Protein AF-A0A133V575-F1 (afdb_monomer_lite)

Sequence (281 aa):
MRFENGDRGGIRGIRVVLPSEEKKQGIDSIQKFIRECVKKNEGNKISSENLYKLYSQFAGSRDMEVQKRKKLTEKIKELSYVEYSNTYRFEGEQKRGFKNIAVNVLEVGHGSQNKSTPRPSPKTTEPSPEYPSKEQKNRGDETKGRENSENGDGPGEHGEEKTVHPVSREPEKKKKERGEGKNGEKGERISQTGCTGKSSPSSPPPSPTPAQRDKISTLREIIRELEDEYDEGALIKFVKDEAEASGISAGFVDEFVERESREGRLLTHEKEGEKVVRLNE

Secondary structure (DSSP, 8-state):
----------------------------HHHHHHHHHEEEEEEEEEEHHHHHHHHHHHHHHTT-----HHHHHHHHHTSTTPEEEEEEEETTEEEEEEEEEEE-------------PPPPP----------------------------------------------------------------------------------PPPPPPHHHHHHHHHHHHHHHHHHHHSTT-EEHHHHHHHHHHTT--HHHHHHHHHHHHHTTSEEEEEETTEEEEEE--

Foldseek 3Di:
DDDDDDDPPPPPDPPPPPPPDPPPCPPALLNVQCVPWKDFAAFDKDFLVRVLVLSVVLCVVVVHDRDFSQVNVVVQVPDPRKDWDQQDDDPNARGTIIGRIGTDDDCPDPDDDDPPDDDDDDDDDDDDDDDDDDDDDDDDDDDDDDDDDDDDDDDDDDDDDDDDDDDDDDDDDDDDDDDDDDDDDDDDDDDDDDDPPPPDPPDPPDDDDPVLVVLLVVLLVQFVVQCSNPVVTHFLVSSQVSSVSVVHHSVSSVVSQVVCVVVVQKDWDADPNTIGIDGPD

Organism: NCBI:txid1698271

InterPro domains:
  IPR036388 Winged helix-like DNA-binding domain superfamily [G3DSA:1.10.10.10] (206-274)

pLDDT: mean 72.79, std 22.1, range [36.69, 97.31]

Radius of gyration: 34.89 Å; chains: 1; bounding box: 93×84×107 Å

Structure (mmCIF, N/CA/C/O backbone):
data_AF-A0A133V575-F1
#
_entry.id   AF-A0A133V575-F1
#
loop_
_atom_site.group_PDB
_atom_site.id
_atom_site.type_symbol
_atom_site.label_atom_id
_atom_site.label_alt_id
_atom_site.label_comp_id
_atom_site.label_asym_id
_atom_site.label_entity_id
_atom_site.label_seq_id
_atom_site.pdbx_PDB_ins_code
_atom_site.Cartn_x
_atom_site.Cartn_y
_atom_site.Cartn_z
_atom_site.occupancy
_atom_site.B_iso_or_equiv
_atom_site.auth_seq_id
_atom_site.auth_comp_id
_atom_site.auth_asym_id
_atom_site.auth_atom_id
_atom_site.pdbx_PDB_model_num
ATOM 1 N N . MET A 1 1 ? -44.468 58.539 -45.300 1.00 42.06 1 MET A N 1
ATOM 2 C CA . MET A 1 1 ? -44.287 58.276 -43.852 1.00 42.06 1 MET A CA 1
ATOM 3 C C . MET A 1 1 ? -43.928 56.797 -43.734 1.00 42.06 1 MET A C 1
ATOM 5 O O . MET A 1 1 ? -44.766 55.991 -44.095 1.00 42.06 1 MET A O 1
ATOM 9 N N . ARG A 1 2 ? -42.656 56.374 -43.680 1.00 48.72 2 ARG A N 1
ATOM 10 C CA . ARG A 1 2 ? -41.670 56.398 -42.571 1.00 48.72 2 ARG A CA 1
ATOM 11 C C . ARG A 1 2 ? -42.188 55.800 -41.251 1.00 48.72 2 ARG A C 1
ATOM 13 O O . ARG A 1 2 ? -42.749 56.525 -40.447 1.00 48.72 2 ARG A O 1
ATOM 20 N N . PHE A 1 3 ? -41.930 54.500 -41.094 1.00 49.38 3 PHE A N 1
ATOM 21 C CA . PHE A 1 3 ? -41.667 53.751 -39.855 1.00 49.38 3 PHE A CA 1
ATOM 22 C C . PHE A 1 3 ? -40.604 52.713 -40.273 1.00 49.38 3 PHE A C 1
ATOM 24 O O . PHE A 1 3 ? -40.898 51.846 -41.090 1.00 49.38 3 PHE A O 1
ATOM 31 N N . GLU A 1 4 ? -39.307 53.010 -40.199 1.00 51.41 4 GLU A N 1
ATOM 32 C CA . GLU A 1 4 ? -38.399 52.896 -39.044 1.00 51.41 4 GLU A CA 1
ATOM 33 C C . GLU A 1 4 ? -38.367 51.515 -38.369 1.00 51.41 4 GLU A C 1
ATOM 35 O O . GLU A 1 4 ? -39.377 50.949 -37.965 1.00 51.41 4 GLU A O 1
ATOM 40 N N . ASN A 1 5 ? -37.138 50.998 -38.326 1.00 52.50 5 ASN A N 1
ATOM 41 C CA . ASN A 1 5 ? -36.659 49.709 -37.849 1.00 52.50 5 ASN A CA 1
ATOM 42 C C . ASN A 1 5 ? -37.300 49.236 -36.535 1.00 52.50 5 ASN A C 1
ATOM 44 O O . ASN A 1 5 ? -37.108 49.847 -35.490 1.00 52.50 5 ASN A O 1
ATOM 48 N N . GLY A 1 6 ? -37.963 48.078 -36.587 1.00 49.94 6 GLY A N 1
ATOM 49 C CA . GLY A 1 6 ? -38.255 47.257 -35.415 1.00 49.94 6 GLY A CA 1
ATOM 50 C C . GLY A 1 6 ? -37.229 46.132 -35.299 1.00 49.94 6 GLY A C 1
ATOM 51 O O . GLY A 1 6 ? -37.170 45.254 -36.163 1.00 49.94 6 GLY A O 1
ATOM 52 N N . ASP A 1 7 ? -36.421 46.196 -34.244 1.00 51.03 7 ASP A N 1
ATOM 53 C CA . ASP A 1 7 ? -35.439 45.209 -33.801 1.00 51.03 7 ASP A CA 1
ATOM 54 C C . ASP A 1 7 ? -35.899 43.754 -33.982 1.00 51.03 7 ASP A C 1
ATOM 56 O O . ASP A 1 7 ? -36.726 43.228 -33.234 1.00 51.03 7 ASP A O 1
ATOM 60 N N . ARG A 1 8 ? -35.274 43.042 -34.926 1.00 52.50 8 ARG A N 1
ATOM 61 C CA . ARG A 1 8 ? -35.203 41.579 -34.863 1.00 52.50 8 ARG A CA 1
ATOM 62 C C . ARG A 1 8 ? -34.138 41.218 -33.837 1.00 52.50 8 ARG A C 1
ATOM 64 O O . ARG A 1 8 ? -33.000 40.919 -34.192 1.00 52.50 8 ARG A O 1
ATOM 71 N N . GLY A 1 9 ? -34.526 41.269 -32.564 1.00 49.81 9 GLY A N 1
ATOM 72 C CA . GLY A 1 9 ? -33.764 40.707 -31.457 1.00 49.81 9 GLY A CA 1
ATOM 73 C C . GLY A 1 9 ? -33.448 39.242 -31.749 1.00 49.81 9 GLY A C 1
ATOM 74 O O . GLY A 1 9 ? -34.292 38.360 -31.602 1.00 49.81 9 GLY A O 1
ATOM 75 N N . GLY A 1 10 ? -32.229 38.990 -32.223 1.00 50.59 10 GLY A N 1
ATOM 76 C CA . GLY A 1 10 ? -31.703 37.654 -32.429 1.00 50.59 10 GLY A CA 1
ATOM 77 C C . GLY A 1 10 ? -31.562 36.966 -31.082 1.00 50.59 10 GLY A C 1
ATOM 78 O O . GLY A 1 10 ? -30.636 37.260 -30.325 1.00 50.59 10 GLY A O 1
ATOM 79 N N . ILE A 1 11 ? -32.457 36.024 -30.793 1.00 57.91 11 ILE A N 1
ATOM 80 C CA . ILE A 1 11 ? -32.263 35.076 -29.702 1.00 57.91 11 ILE A CA 1
ATOM 81 C C . ILE A 1 11 ? -31.132 34.153 -30.157 1.00 57.91 11 ILE A C 1
ATOM 83 O O . ILE A 1 11 ? -31.328 33.186 -30.893 1.00 57.91 11 ILE A O 1
ATOM 87 N N . ARG A 1 12 ? -29.903 34.545 -29.810 1.00 50.22 12 ARG A N 1
ATOM 88 C CA . ARG A 1 12 ? -28.699 33.735 -29.984 1.00 50.22 12 ARG A CA 1
ATOM 89 C C . ARG A 1 12 ? -28.958 32.364 -29.371 1.00 50.22 12 ARG A C 1
ATOM 91 O O . ARG A 1 12 ? -29.457 32.265 -28.254 1.00 50.22 12 ARG A O 1
ATOM 98 N N . GLY A 1 13 ? -28.636 31.332 -30.145 1.00 54.41 13 GLY A N 1
ATOM 99 C CA . GLY A 1 13 ? -28.948 29.943 -29.856 1.00 54.41 13 GLY A CA 1
ATOM 100 C C . GLY A 1 13 ? -28.605 29.532 -28.431 1.00 54.41 13 GLY A C 1
ATOM 101 O O . GLY A 1 13 ? -27.437 29.409 -28.065 1.00 54.41 13 GLY A O 1
ATOM 102 N N . ILE A 1 14 ? -29.643 29.222 -27.662 1.00 52.19 14 ILE A N 1
ATOM 103 C CA . ILE A 1 14 ? -29.508 28.316 -26.533 1.00 52.19 14 ILE A CA 1
ATOM 104 C C . ILE A 1 14 ? -29.319 26.937 -27.165 1.00 52.19 14 ILE A C 1
ATOM 106 O O . ILE A 1 14 ? -30.280 26.255 -27.516 1.00 52.19 14 ILE A O 1
ATOM 110 N N . ARG A 1 15 ? -28.060 26.535 -27.372 1.00 51.44 15 ARG A N 1
ATOM 111 C CA . ARG A 1 15 ? -27.750 25.112 -27.503 1.00 51.44 15 ARG A CA 1
ATOM 112 C C . ARG A 1 15 ? -28.052 24.506 -26.144 1.00 51.44 15 ARG A C 1
ATOM 114 O O . ARG A 1 15 ? -27.234 24.581 -25.232 1.00 51.44 15 ARG A O 1
ATOM 121 N N . VAL A 1 16 ? -29.244 23.934 -26.015 1.00 46.59 16 VAL A N 1
ATOM 122 C CA . VAL A 1 16 ? -29.515 22.941 -24.984 1.00 46.59 16 VAL A CA 1
ATOM 123 C C . VAL A 1 16 ? -28.580 21.781 -25.304 1.00 46.59 16 VAL A C 1
ATOM 125 O O . VAL A 1 16 ? -28.862 20.948 -26.162 1.00 46.59 16 VAL A O 1
ATOM 128 N N . VAL A 1 17 ? -27.403 21.793 -24.681 1.00 52.44 17 VAL A N 1
ATOM 129 C CA . VAL A 1 17 ? -26.570 20.604 -24.570 1.00 52.44 17 VAL A CA 1
ATOM 130 C C . VAL A 1 17 ? -27.347 19.704 -23.625 1.00 52.44 17 VAL A C 1
ATOM 132 O O . VAL A 1 17 ? -27.231 19.809 -22.406 1.00 52.44 17 VAL A O 1
ATOM 135 N N . LEU A 1 18 ? -28.227 18.883 -24.200 1.00 48.62 18 LEU A N 1
ATOM 136 C CA . LEU A 1 18 ? -28.707 17.696 -23.512 1.00 48.62 18 LEU A CA 1
ATOM 137 C C . LEU A 1 18 ? -27.451 16.964 -23.026 1.00 48.62 18 LEU A C 1
ATOM 139 O O . LEU A 1 18 ? -26.518 16.843 -23.825 1.00 48.62 18 LEU A O 1
ATOM 143 N N . PRO A 1 19 ? -27.369 16.553 -21.749 1.00 53.19 19 PRO A N 1
ATOM 144 C CA . PRO A 1 19 ? -26.244 15.767 -21.272 1.00 53.19 19 PRO A CA 1
ATOM 145 C C . PRO A 1 19 ? -26.166 14.508 -22.136 1.00 53.19 19 PRO A C 1
ATOM 147 O O . PRO A 1 19 ? -26.960 13.581 -21.991 1.00 53.19 19 PRO A O 1
ATOM 150 N N . SER A 1 20 ? -25.265 14.550 -23.120 1.00 48.25 20 SER A N 1
ATOM 151 C CA . SER A 1 20 ? -24.991 13.453 -24.028 1.00 48.25 20 SER A CA 1
ATOM 152 C C . SER A 1 20 ? -24.569 12.267 -23.194 1.00 48.25 20 SER A C 1
ATOM 154 O O . SER A 1 20 ? -23.603 12.351 -22.441 1.00 48.25 20 SER A O 1
ATOM 156 N N . GLU A 1 21 ? -25.307 11.187 -23.406 1.00 46.47 21 GLU A N 1
ATOM 157 C CA . GLU A 1 21 ? -24.938 9.826 -23.078 1.00 46.47 21 GLU A CA 1
ATOM 158 C C . GLU A 1 21 ? -24.572 9.638 -21.608 1.00 46.47 21 GLU A C 1
ATOM 160 O O . GLU A 1 21 ? -23.427 9.779 -21.171 1.00 46.47 21 GLU A O 1
ATOM 165 N N . GLU A 1 22 ? -25.579 9.199 -20.852 1.00 46.19 22 GLU A N 1
ATOM 166 C CA . GLU A 1 22 ? -25.371 8.185 -19.831 1.00 46.19 22 GLU A CA 1
ATOM 167 C C . GLU A 1 22 ? -24.400 7.147 -20.401 1.00 46.19 22 GLU A C 1
ATOM 169 O O . GLU A 1 22 ? -24.779 6.220 -21.123 1.00 46.19 22 GLU A O 1
ATOM 174 N N . LYS A 1 23 ? -23.108 7.324 -20.096 1.00 46.47 23 LYS A N 1
ATOM 175 C CA . LYS A 1 23 ? -22.141 6.239 -20.106 1.00 46.47 23 LYS A CA 1
ATOM 176 C C . LYS A 1 23 ? -22.884 5.121 -19.411 1.00 46.47 23 LYS A C 1
ATOM 178 O O . LYS A 1 23 ? -23.241 5.297 -18.247 1.00 46.47 23 LYS A O 1
ATOM 183 N N . LYS A 1 24 ? -23.171 4.033 -20.128 1.00 45.56 24 LYS A N 1
ATOM 184 C CA . LYS A 1 24 ? -23.592 2.774 -19.526 1.00 45.56 24 LYS A CA 1
ATOM 185 C C . LYS A 1 24 ? -22.556 2.507 -18.445 1.00 45.56 24 LYS A C 1
ATOM 187 O O . LYS A 1 24 ? -21.452 2.062 -18.749 1.00 45.56 24 LYS A O 1
ATOM 192 N N . GLN A 1 25 ? -22.859 2.925 -17.219 1.00 46.78 25 GLN A N 1
ATOM 193 C CA . GLN A 1 25 ? -22.029 2.717 -16.057 1.00 46.78 25 GLN A CA 1
ATOM 194 C C . GLN A 1 25 ? -22.151 1.221 -15.851 1.00 46.78 25 GLN A C 1
ATOM 196 O O . GLN A 1 25 ? -23.065 0.753 -15.176 1.00 46.78 25 GLN A O 1
ATOM 201 N N . GLY A 1 26 ? -21.293 0.462 -16.542 1.00 48.09 26 GLY A N 1
ATOM 202 C CA . GLY A 1 26 ? -20.957 -0.886 -16.134 1.00 48.09 26 GLY A CA 1
ATOM 203 C C . GLY A 1 26 ? -20.667 -0.744 -14.658 1.00 48.09 26 GLY A C 1
ATOM 204 O O . GLY A 1 26 ? -19.773 0.014 -14.284 1.00 48.09 26 GLY A O 1
ATOM 205 N N . ILE A 1 27 ? -21.582 -1.267 -13.846 1.00 59.72 27 ILE A N 1
ATOM 206 C CA . ILE A 1 27 ? -21.645 -0.904 -12.443 1.00 59.72 27 ILE A CA 1
ATOM 207 C C . ILE A 1 27 ? -20.330 -1.381 -11.847 1.00 59.72 27 ILE A C 1
ATOM 209 O O . ILE A 1 27 ? -20.114 -2.590 -11.746 1.00 59.72 27 ILE A O 1
ATOM 213 N N . ASP A 1 28 ? -19.464 -0.423 -11.528 1.00 85.38 28 ASP A N 1
ATOM 214 C CA . ASP A 1 28 ? -18.118 -0.676 -11.045 1.00 85.38 28 ASP A CA 1
ATOM 215 C C . ASP A 1 28 ? -18.224 -1.620 -9.844 1.00 85.38 28 ASP A C 1
ATOM 217 O O . ASP A 1 28 ? -19.006 -1.379 -8.913 1.00 85.38 28 ASP A O 1
ATOM 221 N N . SER A 1 29 ? -17.500 -2.736 -9.895 1.00 91.38 29 SER A N 1
ATOM 222 C CA . SER A 1 29 ? -17.498 -3.748 -8.838 1.00 91.38 29 SER A CA 1
ATOM 223 C C . SER A 1 29 ? -17.148 -3.116 -7.491 1.00 91.38 29 SER A C 1
ATOM 225 O O . SER A 1 29 ? -17.740 -3.482 -6.470 1.00 91.38 29 SER A O 1
ATOM 227 N N . ILE A 1 30 ? -16.297 -2.084 -7.498 1.00 92.88 30 ILE A N 1
ATOM 228 C CA . ILE A 1 30 ? -15.978 -1.266 -6.326 1.00 92.88 30 ILE A CA 1
ATOM 229 C C . ILE A 1 30 ? -17.209 -0.505 -5.822 1.00 92.88 30 ILE A C 1
ATOM 231 O O . ILE A 1 30 ? -17.495 -0.521 -4.628 1.00 92.88 30 ILE A O 1
ATOM 235 N N . GLN A 1 31 ? -17.975 0.151 -6.697 1.00 92.81 31 GLN A N 1
ATOM 236 C CA . GLN A 1 31 ? -19.161 0.901 -6.270 1.00 92.81 31 GLN A CA 1
ATOM 237 C C . GLN A 1 31 ? -20.238 -0.011 -5.678 1.00 92.81 31 GLN A C 1
ATOM 239 O O . GLN A 1 31 ? -20.869 0.366 -4.689 1.00 92.81 31 GLN A O 1
ATOM 244 N N . LYS A 1 32 ? -20.436 -1.211 -6.240 1.00 92.81 32 LYS A N 1
ATOM 245 C CA . LYS A 1 32 ? -21.327 -2.218 -5.635 1.00 92.81 32 LYS A CA 1
ATOM 246 C C . LYS A 1 32 ? -20.836 -2.628 -4.255 1.00 92.81 32 LYS A C 1
ATOM 248 O O . LYS A 1 32 ? -21.618 -2.623 -3.309 1.00 92.81 32 LYS A O 1
ATOM 253 N N . PHE A 1 33 ? -19.545 -2.925 -4.132 1.00 95.06 33 PHE A N 1
ATOM 254 C CA . PHE A 1 33 ? -18.936 -3.294 -2.859 1.00 95.06 33 PHE A CA 1
ATOM 255 C C . PHE A 1 33 ? -19.107 -2.198 -1.800 1.00 95.06 33 PHE A C 1
ATOM 257 O O . PHE A 1 33 ? -19.533 -2.481 -0.683 1.00 95.06 33 PHE A O 1
ATOM 264 N N . ILE A 1 34 ? -18.855 -0.937 -2.158 1.00 94.69 34 ILE A N 1
ATOM 265 C CA . ILE A 1 34 ? -19.034 0.201 -1.249 1.00 94.69 34 ILE A CA 1
ATOM 266 C C . ILE A 1 34 ? -20.489 0.311 -0.791 1.00 94.69 34 ILE A C 1
ATOM 268 O O . ILE A 1 34 ? -20.742 0.462 0.399 1.00 94.69 34 ILE A O 1
ATOM 272 N N . ARG A 1 35 ? -21.453 0.204 -1.711 1.00 93.00 35 ARG A N 1
ATOM 273 C CA . ARG A 1 35 ? -22.880 0.344 -1.378 1.00 93.00 35 ARG A CA 1
ATOM 274 C C . ARG A 1 35 ? -23.407 -0.784 -0.496 1.00 93.00 35 ARG A C 1
ATOM 276 O O . ARG A 1 35 ? -24.257 -0.534 0.352 1.00 93.00 35 ARG A O 1
ATOM 283 N N . GLU A 1 36 ? -22.955 -2.012 -0.722 1.00 93.44 36 GLU A N 1
ATOM 284 C CA . GLU A 1 36 ? -23.530 -3.188 -0.066 1.00 93.44 36 GLU A CA 1
ATOM 285 C C . GLU A 1 36 ? -22.770 -3.611 1.194 1.00 93.44 36 GLU A C 1
ATOM 287 O O . GLU A 1 36 ? -23.386 -4.021 2.181 1.00 93.44 36 GLU A O 1
ATOM 292 N N . CYS A 1 37 ? -21.442 -3.497 1.181 1.00 94.75 37 CYS A N 1
ATOM 293 C CA . CYS A 1 37 ? -20.590 -4.031 2.238 1.00 94.75 37 CYS A CA 1
ATOM 294 C C . CYS A 1 37 ? -20.033 -2.948 3.161 1.00 94.75 37 CYS A C 1
ATOM 296 O O . CYS A 1 37 ? -19.872 -3.213 4.355 1.00 94.75 37 CYS A O 1
ATOM 298 N N . VAL A 1 38 ? -19.742 -1.746 2.656 1.00 95.12 38 VAL A N 1
ATOM 299 C CA . VAL A 1 38 ? -19.103 -0.686 3.448 1.00 95.12 38 VAL A CA 1
ATOM 300 C C . VAL A 1 38 ? -20.163 0.140 4.171 1.00 95.12 38 VAL A C 1
ATOM 302 O O . VAL A 1 38 ? -20.989 0.812 3.561 1.00 95.12 38 VAL A O 1
ATOM 305 N N . LYS A 1 39 ? -20.123 0.124 5.503 1.00 95.88 39 LYS A N 1
ATOM 306 C CA . LYS A 1 39 ? -20.999 0.927 6.363 1.00 95.88 39 LYS A CA 1
ATOM 307 C C . LYS A 1 39 ? -20.174 1.899 7.191 1.00 95.88 39 LYS A C 1
ATOM 309 O O . LYS A 1 39 ? -19.069 1.570 7.626 1.00 95.88 39 LYS A O 1
ATOM 314 N N . LYS A 1 40 ? -20.728 3.085 7.445 1.00 96.31 40 LYS A N 1
ATOM 315 C CA . LYS A 1 40 ? -20.162 4.022 8.419 1.00 96.31 40 LYS A CA 1
ATOM 316 C C . LYS A 1 40 ? -20.207 3.369 9.803 1.00 96.31 40 LYS A C 1
ATOM 318 O O . LYS A 1 40 ? -21.267 2.927 10.239 1.00 96.31 40 LYS A O 1
ATOM 323 N N . ASN A 1 41 ? -19.064 3.304 10.474 1.00 95.19 41 ASN A N 1
ATOM 324 C CA . ASN A 1 41 ? -18.955 2.817 11.846 1.00 95.19 41 ASN A CA 1
ATOM 325 C C . ASN A 1 41 ? -17.834 3.577 12.553 1.00 95.19 41 ASN A C 1
ATOM 327 O O . ASN A 1 41 ? -16.657 3.307 12.322 1.00 95.19 41 ASN A O 1
ATOM 331 N N . GLU A 1 42 ? -18.210 4.563 13.360 1.00 94.44 42 GLU A N 1
ATOM 332 C CA . GLU A 1 42 ? -17.282 5.495 13.994 1.00 94.44 42 GLU A CA 1
ATOM 333 C C . GLU A 1 42 ? -16.310 4.769 14.932 1.00 94.44 42 GLU A C 1
ATOM 335 O O . GLU A 1 42 ? -16.686 3.883 15.694 1.00 94.44 42 GLU A O 1
ATOM 340 N N . GLY A 1 43 ? -15.027 5.124 14.845 1.00 91.75 43 GLY A N 1
ATOM 341 C CA . GLY A 1 43 ? -13.977 4.524 15.672 1.00 91.75 43 GLY A CA 1
ATOM 342 C C . GLY A 1 43 ? -13.463 3.160 15.196 1.00 91.75 43 GLY A C 1
ATOM 343 O O . GLY A 1 43 ? -12.338 2.803 15.552 1.00 91.75 43 GLY A O 1
ATOM 344 N N . ASN A 1 44 ? -14.200 2.436 14.345 1.00 95.75 44 ASN A N 1
ATOM 345 C CA . ASN A 1 44 ? -13.702 1.186 13.774 1.00 95.75 44 ASN A CA 1
ATOM 346 C C . ASN A 1 44 ? -12.562 1.444 12.777 1.00 95.75 44 ASN A C 1
ATOM 348 O O . ASN A 1 44 ? -12.586 2.442 12.051 1.00 95.75 44 ASN A O 1
ATOM 352 N N . LYS A 1 45 ? -11.577 0.540 12.735 1.00 95.88 45 LYS A N 1
ATOM 353 C CA . LYS A 1 45 ? -10.427 0.607 11.825 1.00 95.88 45 LYS A CA 1
ATOM 354 C C . LYS A 1 45 ? -10.320 -0.670 11.004 1.00 95.88 45 LYS A C 1
ATOM 356 O O . LYS A 1 45 ? -10.555 -1.759 11.518 1.00 95.88 45 LYS A O 1
ATOM 361 N N . ILE A 1 46 ? -9.903 -0.538 9.752 1.00 96.38 46 ILE A N 1
ATOM 362 C CA . ILE A 1 46 ? -9.592 -1.664 8.869 1.00 96.38 46 ILE A CA 1
ATOM 363 C C . ILE A 1 46 ? -8.304 -1.367 8.103 1.00 96.38 46 ILE A C 1
ATOM 365 O O . ILE A 1 46 ? -8.108 -0.243 7.639 1.00 96.38 46 ILE A O 1
ATOM 369 N N . SER A 1 47 ? -7.411 -2.350 7.988 1.00 95.31 47 SER A N 1
ATOM 370 C CA . SER A 1 47 ? -6.208 -2.198 7.170 1.00 95.31 47 SER A CA 1
ATOM 371 C C . SER A 1 47 ? -6.571 -2.194 5.683 1.00 95.31 47 SER A C 1
ATOM 373 O O . SER A 1 47 ? -7.540 -2.836 5.266 1.00 95.31 47 SER A O 1
ATOM 375 N N . SER A 1 48 ? -5.796 -1.477 4.869 1.00 93.00 48 SER A N 1
ATOM 376 C CA . SER A 1 48 ? -5.999 -1.426 3.413 1.00 93.00 48 SER A CA 1
ATOM 377 C C . SER A 1 48 ? -5.904 -2.818 2.778 1.00 93.00 48 SER A C 1
ATOM 379 O O . SER A 1 48 ? -6.661 -3.144 1.865 1.00 93.00 48 SER A O 1
ATOM 381 N N . GLU A 1 49 ? -5.020 -3.662 3.311 1.00 90.88 49 GLU A N 1
ATOM 382 C CA . GLU A 1 49 ? -4.854 -5.055 2.904 1.00 90.88 49 GLU A CA 1
ATOM 383 C C . GLU A 1 49 ? -6.121 -5.885 3.168 1.00 90.88 49 GLU A C 1
ATOM 385 O O . GLU A 1 49 ? -6.659 -6.512 2.250 1.00 90.88 49 GLU A O 1
ATOM 390 N N . ASN A 1 50 ? -6.660 -5.830 4.394 1.00 93.81 50 ASN A N 1
ATOM 391 C CA . ASN A 1 50 ? -7.882 -6.552 4.753 1.00 93.81 50 ASN A CA 1
ATOM 392 C C . ASN A 1 50 ? -9.087 -6.044 3.960 1.00 93.81 50 ASN A C 1
ATOM 394 O O . ASN A 1 50 ? -9.912 -6.842 3.517 1.00 93.81 50 ASN A O 1
ATOM 398 N N . LEU A 1 51 ? -9.178 -4.731 3.732 1.00 94.94 51 LEU A N 1
ATOM 399 C CA . LEU A 1 51 ? -10.220 -4.143 2.895 1.00 94.94 51 LEU A CA 1
ATOM 400 C C . LEU A 1 51 ? -10.179 -4.710 1.469 1.00 94.94 51 LEU A C 1
ATOM 402 O O . LEU A 1 51 ? -11.216 -5.113 0.940 1.00 94.94 51 LEU A O 1
ATOM 406 N N . TYR A 1 52 ? -8.990 -4.782 0.867 1.00 93.75 52 TYR A N 1
ATOM 407 C CA . TYR A 1 52 ? -8.821 -5.343 -0.470 1.00 93.75 52 TYR A CA 1
ATOM 408 C C . TYR A 1 52 ? -9.133 -6.840 -0.513 1.00 93.75 52 TYR A C 1
ATOM 410 O O . TYR A 1 52 ? -9.804 -7.300 -1.433 1.00 93.75 52 TYR A O 1
ATOM 418 N N . LYS A 1 53 ? -8.720 -7.604 0.503 1.00 93.69 53 LYS A N 1
ATOM 419 C CA . LYS A 1 53 ? -9.042 -9.033 0.621 1.00 93.69 53 LYS A CA 1
ATOM 420 C C . LYS A 1 53 ? -10.555 -9.276 0.646 1.00 93.69 53 LYS A C 1
ATOM 422 O O . LYS A 1 53 ? -11.046 -10.127 -0.093 1.00 93.69 53 LYS A O 1
ATOM 427 N N . LEU A 1 54 ? -11.291 -8.501 1.445 1.00 94.94 54 LEU A N 1
ATOM 428 C CA . LEU A 1 54 ? -12.755 -8.569 1.522 1.00 94.94 54 LEU A CA 1
ATOM 429 C C . LEU A 1 54 ? -13.421 -8.174 0.199 1.00 94.94 54 LEU A C 1
ATOM 431 O O . LEU A 1 54 ? -14.385 -8.810 -0.226 1.00 94.94 54 LEU A O 1
ATOM 435 N N . TYR A 1 55 ? -12.890 -7.157 -0.479 1.00 95.00 55 TYR A N 1
ATOM 436 C CA . TYR A 1 55 ? -13.356 -6.760 -1.803 1.00 95.00 55 TYR A CA 1
ATOM 437 C C . TYR A 1 55 ? -13.140 -7.862 -2.852 1.00 95.00 55 TYR A C 1
ATOM 439 O O . TYR A 1 55 ? -14.075 -8.202 -3.575 1.00 95.00 55 TYR A O 1
ATOM 447 N N . SER A 1 56 ? -11.952 -8.466 -2.904 1.00 92.69 56 SER A N 1
ATOM 448 C CA . SER A 1 56 ? -11.642 -9.560 -3.829 1.00 92.69 56 SER A CA 1
ATOM 449 C C . SER A 1 56 ? -12.540 -10.775 -3.596 1.00 92.69 56 SER A C 1
ATOM 451 O O . SER A 1 56 ? -13.016 -11.380 -4.554 1.00 92.69 56 SER A O 1
ATOM 453 N N . GLN A 1 57 ? -12.841 -11.100 -2.335 1.00 93.25 57 GLN A N 1
ATOM 454 C CA . GLN A 1 57 ? -13.810 -12.146 -1.991 1.00 93.25 57 GLN A CA 1
ATOM 455 C C . GLN A 1 57 ? -15.223 -11.800 -2.475 1.00 93.25 57 GLN A C 1
ATOM 457 O O . GLN A 1 57 ? -15.886 -12.631 -3.094 1.00 93.25 57 GLN A O 1
ATOM 462 N N . PHE A 1 58 ? -15.675 -10.567 -2.243 1.00 93.94 58 PHE A N 1
ATOM 463 C CA . PHE A 1 58 ? -16.977 -10.095 -2.708 1.00 93.94 58 PHE A CA 1
ATOM 464 C C . PHE A 1 58 ? -17.094 -10.140 -4.239 1.00 93.94 58 PHE A C 1
ATOM 466 O O . PHE A 1 58 ? -18.080 -10.660 -4.763 1.00 93.94 58 PHE A O 1
ATOM 473 N N . ALA A 1 59 ? -16.086 -9.640 -4.955 1.00 92.25 59 ALA A N 1
ATOM 474 C CA . ALA A 1 59 ? -16.050 -9.643 -6.413 1.00 92.25 59 ALA A CA 1
ATOM 475 C C . ALA A 1 59 ? -16.009 -11.074 -6.974 1.00 92.25 59 ALA A C 1
ATOM 477 O O . ALA A 1 59 ? -16.819 -11.403 -7.839 1.00 92.25 59 ALA A O 1
ATOM 478 N N . GLY A 1 60 ? -15.165 -11.944 -6.408 1.00 90.31 60 GLY A N 1
ATOM 479 C CA . GLY A 1 60 ? -15.082 -13.355 -6.791 1.00 90.31 60 GLY A CA 1
ATOM 480 C C . GLY A 1 60 ? -16.389 -14.120 -6.564 1.00 90.31 60 GLY A C 1
ATOM 481 O O . GLY A 1 60 ? -16.816 -14.870 -7.434 1.00 90.31 60 GLY A O 1
ATOM 482 N N . SER A 1 61 ? -17.089 -13.872 -5.449 1.00 89.69 61 SER A N 1
ATOM 483 C CA . SER A 1 61 ? -18.377 -14.528 -5.147 1.00 89.69 61 SER A CA 1
ATOM 484 C C . SER A 1 61 ? -19.515 -14.160 -6.109 1.00 89.69 61 SER A C 1
ATOM 486 O O . SER A 1 61 ? -20.545 -14.830 -6.143 1.00 89.69 61 SER A O 1
ATOM 488 N N . ARG A 1 62 ? -19.348 -13.080 -6.878 1.00 88.31 62 ARG A N 1
ATOM 489 C CA . ARG A 1 62 ? -20.359 -12.529 -7.789 1.00 88.31 62 ARG A CA 1
ATOM 490 C C . ARG A 1 62 ? -19.908 -12.517 -9.244 1.00 88.31 62 ARG A C 1
ATOM 492 O O . ARG A 1 62 ? -20.567 -11.869 -10.054 1.00 88.31 62 ARG A O 1
ATOM 499 N N . ASP A 1 63 ? -18.800 -13.193 -9.542 1.00 88.38 63 ASP A N 1
ATOM 500 C CA . ASP A 1 63 ? -18.190 -13.242 -10.872 1.00 88.38 63 ASP A CA 1
ATOM 501 C C . ASP A 1 63 ? -17.991 -11.837 -11.476 1.00 88.38 63 ASP A C 1
ATOM 503 O O . ASP A 1 63 ? -18.342 -11.541 -12.617 1.00 88.38 63 ASP A O 1
ATOM 507 N N . MET A 1 64 ? -17.501 -10.911 -10.645 1.00 90.44 64 MET A N 1
ATOM 508 C CA . MET A 1 64 ? -17.203 -9.538 -11.045 1.00 90.44 64 MET A CA 1
ATOM 509 C C . MET A 1 64 ? -15.701 -9.346 -11.221 1.00 90.44 64 MET A C 1
ATOM 511 O O . MET A 1 64 ? -14.893 -9.909 -10.483 1.00 90.44 64 MET A O 1
ATOM 515 N N . GLU A 1 65 ? -15.325 -8.477 -12.157 1.00 89.56 65 GLU A N 1
ATOM 516 C CA . GLU A 1 65 ? -13.926 -8.133 -12.389 1.00 89.56 65 GLU A CA 1
ATOM 517 C C . GLU A 1 65 ? -13.304 -7.477 -11.144 1.00 89.56 65 GLU A C 1
ATOM 519 O O . GLU A 1 65 ? -13.781 -6.447 -10.644 1.00 89.56 65 GLU A O 1
ATOM 524 N N . VAL A 1 66 ? -12.216 -8.074 -10.650 1.00 89.06 66 VAL A N 1
ATOM 525 C CA . VAL A 1 66 ? -11.439 -7.539 -9.530 1.00 89.06 66 VAL A CA 1
ATOM 526 C C . VAL A 1 66 ? -10.591 -6.375 -10.035 1.00 89.06 66 VAL A C 1
ATOM 528 O O . VAL A 1 66 ? -9.548 -6.547 -10.657 1.00 89.06 66 VAL A O 1
ATOM 531 N N . GLN A 1 67 ? -11.060 -5.161 -9.767 1.00 90.25 67 GLN A N 1
ATOM 532 C CA . GLN A 1 67 ? -10.276 -3.941 -9.984 1.00 90.25 67 GLN A CA 1
ATOM 533 C C . GLN A 1 67 ? -9.041 -3.872 -9.067 1.00 90.25 67 GLN A C 1
ATOM 535 O O . GLN A 1 67 ? -9.044 -4.401 -7.958 1.00 90.25 67 GLN A O 1
ATOM 540 N N . LYS A 1 68 ? -8.014 -3.136 -9.509 1.00 88.19 68 LYS A N 1
ATOM 541 C CA . LYS A 1 68 ? -6.769 -2.902 -8.758 1.00 88.19 68 LYS A CA 1
ATOM 542 C C . LYS A 1 68 ? -7.006 -2.259 -7.384 1.00 88.19 68 LYS A C 1
ATOM 544 O O . LYS A 1 68 ? -7.891 -1.411 -7.230 1.00 88.19 68 LYS A O 1
ATOM 549 N N . ARG A 1 69 ? -6.129 -2.579 -6.422 1.00 88.69 69 ARG A N 1
ATOM 550 C CA . ARG A 1 69 ? -6.139 -2.045 -5.045 1.00 88.69 69 ARG A CA 1
ATOM 551 C C . ARG A 1 69 ? -6.159 -0.516 -5.015 1.00 88.69 69 ARG A C 1
ATOM 553 O O . ARG A 1 69 ? -6.960 0.050 -4.275 1.00 88.69 69 ARG A O 1
ATOM 560 N N . LYS A 1 70 ? -5.374 0.149 -5.874 1.00 87.00 70 LYS A N 1
ATOM 561 C CA . LYS A 1 70 ? -5.386 1.614 -6.038 1.00 87.00 70 LYS A CA 1
ATOM 562 C C . LYS A 1 70 ? -6.790 2.191 -6.206 1.00 87.00 70 LYS A C 1
ATOM 564 O O . LYS A 1 70 ? -7.202 3.058 -5.440 1.00 87.00 70 LYS A O 1
ATOM 569 N N . LYS A 1 71 ? -7.536 1.689 -7.197 1.00 90.62 71 LYS A N 1
ATOM 570 C CA . LYS A 1 71 ? -8.869 2.205 -7.535 1.00 90.62 71 LYS A CA 1
ATOM 571 C C . LYS A 1 71 ? -9.836 2.036 -6.367 1.00 90.62 71 LYS A C 1
ATOM 573 O O . LYS A 1 71 ? -10.625 2.937 -6.097 1.00 90.62 71 LYS A O 1
ATOM 578 N N . LEU A 1 72 ? -9.759 0.903 -5.662 1.00 92.75 72 LEU A N 1
ATOM 579 C CA . LEU A 1 72 ? -10.556 0.671 -4.457 1.00 92.75 72 LEU A CA 1
ATOM 580 C C . LEU A 1 72 ? -10.222 1.709 -3.380 1.00 92.75 72 LEU A C 1
ATOM 582 O O . LEU A 1 72 ? -11.123 2.353 -2.848 1.00 92.75 72 LEU A O 1
ATOM 586 N N . THR A 1 73 ? -8.935 1.901 -3.092 1.00 92.31 73 THR A N 1
ATOM 587 C CA . THR A 1 73 ? -8.450 2.868 -2.102 1.00 92.31 73 THR A CA 1
ATOM 588 C C . THR A 1 73 ? -8.900 4.292 -2.431 1.00 92.31 73 THR A C 1
ATOM 590 O O . THR A 1 73 ? -9.420 4.977 -1.554 1.00 92.31 73 THR A O 1
ATOM 593 N N . GLU A 1 74 ? -8.759 4.738 -3.682 1.00 92.12 74 GLU A N 1
ATOM 594 C CA . GLU A 1 74 ? -9.210 6.063 -4.136 1.00 92.12 74 GLU A CA 1
ATOM 595 C C . GLU A 1 74 ? -10.721 6.246 -3.948 1.00 92.12 74 GLU A C 1
ATOM 597 O O . GLU A 1 74 ? -11.161 7.232 -3.360 1.00 92.12 74 GLU A O 1
ATOM 602 N N . LYS A 1 75 ? -11.522 5.257 -4.357 1.00 93.94 75 LYS A N 1
ATOM 603 C CA . LYS A 1 75 ? -12.986 5.300 -4.225 1.00 93.94 75 LYS A CA 1
ATOM 604 C C . LYS A 1 75 ? -13.461 5.313 -2.774 1.00 93.94 75 LYS A C 1
ATOM 606 O O . LYS A 1 75 ? -14.482 5.920 -2.471 1.00 93.94 75 LYS A O 1
ATOM 611 N N . ILE A 1 76 ? -12.731 4.662 -1.873 1.00 94.69 76 ILE A N 1
ATOM 612 C CA . ILE A 1 76 ? -13.031 4.680 -0.437 1.00 94.69 76 ILE A CA 1
ATOM 613 C C . ILE A 1 76 ? -12.612 6.020 0.185 1.00 94.69 76 ILE A C 1
ATOM 615 O O . ILE A 1 76 ? -13.336 6.539 1.031 1.00 94.69 76 ILE A O 1
ATOM 619 N N . LYS A 1 77 ? -11.493 6.613 -0.257 1.00 94.50 77 LYS A N 1
ATOM 620 C CA . LYS A 1 77 ? -11.052 7.960 0.157 1.00 94.50 77 LYS A CA 1
ATOM 621 C C . LYS A 1 77 ? -12.046 9.060 -0.247 1.00 94.50 77 LYS A C 1
ATOM 623 O O . LYS A 1 77 ? -12.119 10.076 0.433 1.00 94.50 77 LYS A O 1
ATOM 628 N N . GLU A 1 78 ? -12.823 8.866 -1.316 1.00 94.81 78 GLU A N 1
ATOM 629 C CA . GLU A 1 78 ? -13.887 9.798 -1.741 1.00 94.81 78 GLU A CA 1
ATOM 630 C C . GLU A 1 78 ? -15.065 9.880 -0.743 1.00 94.81 78 GLU A C 1
ATOM 632 O O . GLU A 1 78 ? -15.877 10.806 -0.813 1.00 94.81 78 GLU A O 1
ATOM 637 N N . LEU A 1 79 ? -15.190 8.930 0.189 1.00 94.25 79 LEU A N 1
ATOM 638 C CA . LEU A 1 79 ? -16.277 8.897 1.165 1.00 94.25 79 LEU A CA 1
ATOM 639 C C . LEU A 1 79 ? -16.034 9.917 2.289 1.00 94.25 79 LEU A C 1
ATOM 641 O O . LEU A 1 79 ? -15.062 9.828 3.032 1.00 94.25 79 LEU A O 1
ATOM 645 N N . SER A 1 80 ? -16.974 10.847 2.479 1.00 95.50 80 SER A N 1
ATOM 646 C CA . SER A 1 80 ? -16.829 11.991 3.399 1.00 95.50 80 SER A CA 1
ATOM 647 C C . SER A 1 80 ? -16.640 11.636 4.877 1.00 95.50 80 SER A C 1
ATOM 649 O O . SER A 1 80 ? -16.163 12.459 5.651 1.00 95.50 80 SER A O 1
ATOM 651 N N . TYR A 1 81 ? -17.042 10.435 5.286 1.00 93.88 81 TYR A N 1
ATOM 652 C CA . TYR A 1 81 ? -16.941 9.968 6.668 1.00 93.88 81 TYR A CA 1
ATOM 653 C C . TYR A 1 81 ? -15.671 9.159 6.943 1.00 93.88 81 TYR A C 1
ATOM 655 O O . TYR A 1 81 ? -15.481 8.722 8.077 1.00 93.88 81 TYR A O 1
ATOM 663 N N . VAL A 1 82 ? -14.831 8.921 5.934 1.00 96.38 82 VAL A N 1
ATOM 664 C CA . VAL A 1 82 ? -13.682 8.020 6.029 1.00 96.38 82 VAL A CA 1
ATOM 665 C C . VAL A 1 82 ? -12.402 8.803 6.268 1.00 96.38 82 VAL A C 1
ATOM 667 O O . VAL A 1 82 ? -12.085 9.744 5.550 1.00 96.38 82 VAL A O 1
ATOM 670 N N . GLU A 1 83 ? -11.636 8.373 7.265 1.00 96.25 83 GLU A N 1
ATOM 671 C CA . GLU A 1 83 ? -10.285 8.877 7.510 1.00 96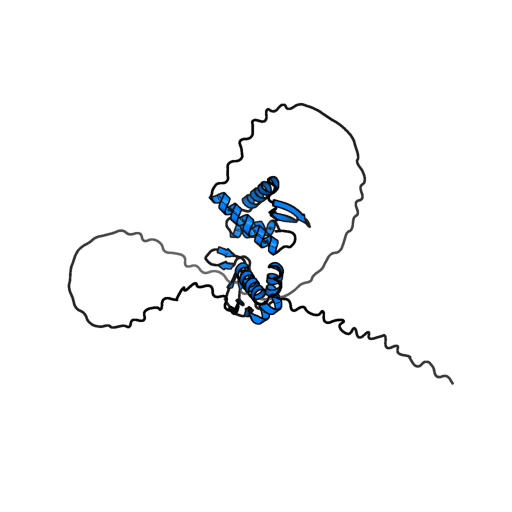.25 83 GLU A CA 1
ATOM 672 C C . GLU A 1 83 ? -9.280 7.841 7.003 1.00 96.25 83 GLU A C 1
ATOM 674 O O . GLU A 1 83 ? -9.311 6.686 7.431 1.00 96.25 83 GLU A O 1
ATOM 679 N N . TYR A 1 84 ? -8.392 8.242 6.097 1.00 94.94 84 TYR A N 1
ATOM 680 C CA . TYR A 1 84 ? -7.282 7.413 5.633 1.00 94.94 84 TYR A CA 1
ATOM 681 C C . TYR A 1 84 ? -5.990 7.826 6.337 1.00 94.94 84 TYR A C 1
ATOM 683 O O . TYR A 1 84 ? -5.694 9.016 6.441 1.00 94.94 84 TYR A O 1
ATOM 691 N N . SER A 1 85 ? -5.203 6.851 6.786 1.00 92.12 85 SER A N 1
ATOM 692 C CA . SER A 1 85 ? -3.867 7.097 7.328 1.00 92.12 85 SER A CA 1
ATOM 693 C C . SER A 1 85 ? -2.926 5.945 7.008 1.00 92.12 85 SER A C 1
ATOM 695 O O . SER A 1 85 ? -3.335 4.783 6.967 1.00 92.12 85 SER A O 1
ATOM 697 N N . ASN A 1 86 ? -1.645 6.272 6.847 1.00 87.06 86 ASN A N 1
ATOM 698 C CA . ASN A 1 86 ? -0.574 5.292 6.674 1.00 87.06 86 ASN A CA 1
ATOM 699 C C . ASN A 1 86 ? -0.026 4.771 8.014 1.00 87.06 86 ASN A C 1
ATOM 701 O O . ASN A 1 86 ? 0.683 3.778 8.043 1.00 87.06 86 ASN A O 1
ATOM 705 N N . THR A 1 87 ? -0.357 5.423 9.132 1.00 89.31 87 THR A N 1
ATOM 706 C CA . THR A 1 87 ? 0.307 5.204 10.431 1.00 89.31 87 THR A CA 1
ATOM 707 C C . THR A 1 87 ? -0.598 4.567 11.485 1.00 89.31 87 THR A C 1
ATOM 709 O O . THR A 1 87 ? -0.322 4.636 12.689 1.00 89.31 87 THR A O 1
ATOM 712 N N . TYR A 1 88 ? -1.708 3.951 11.073 1.00 92.38 88 TYR A N 1
ATOM 713 C CA . TYR A 1 88 ? -2.571 3.249 12.018 1.00 92.38 88 TYR A CA 1
ATOM 714 C C . TYR A 1 88 ? -1.873 2.009 12.573 1.00 92.38 88 TYR A C 1
ATOM 716 O O . TYR A 1 88 ? -1.163 1.312 11.864 1.00 92.38 88 TYR A O 1
ATOM 724 N N . ARG A 1 89 ? -2.088 1.721 13.861 1.00 91.06 89 ARG A N 1
ATOM 725 C CA . ARG A 1 89 ? -1.557 0.514 14.499 1.00 91.06 89 ARG A CA 1
ATOM 726 C C . ARG A 1 89 ? -2.586 -0.610 14.480 1.00 91.06 89 ARG A C 1
ATOM 728 O O . ARG A 1 89 ? -3.681 -0.432 15.017 1.00 91.06 89 ARG A O 1
ATOM 735 N N . PHE A 1 90 ? -2.203 -1.748 13.912 1.00 91.00 90 PHE A N 1
ATOM 736 C CA . PHE A 1 90 ? -2.947 -3.006 13.909 1.00 91.00 90 PHE A CA 1
ATOM 737 C C . PHE A 1 90 ? -2.040 -4.082 14.504 1.00 91.00 90 PHE A C 1
ATOM 739 O O . PHE A 1 90 ? -0.920 -4.248 14.042 1.00 91.00 90 PHE A O 1
ATOM 746 N N . GLU A 1 91 ? -2.484 -4.761 15.564 1.00 90.12 91 GLU A N 1
ATOM 747 C CA . GLU A 1 91 ? -1.707 -5.836 16.219 1.00 90.12 91 GLU A CA 1
ATOM 748 C C . GLU A 1 91 ? -0.283 -5.427 16.662 1.00 90.12 91 GLU A C 1
ATOM 750 O O . GLU A 1 91 ? 0.597 -6.258 16.833 1.00 90.12 91 GLU A O 1
ATOM 755 N N . GLY A 1 92 ? -0.058 -4.129 16.896 1.00 89.25 92 GLY A N 1
ATOM 756 C CA . GLY A 1 92 ? 1.247 -3.577 17.279 1.00 89.25 92 GLY A CA 1
ATOM 757 C C . GLY A 1 92 ? 2.092 -3.070 16.107 1.00 89.25 92 GLY A C 1
ATOM 758 O O . GLY A 1 92 ? 3.018 -2.296 16.339 1.00 89.25 92 GLY A O 1
ATOM 759 N N . GLU A 1 93 ? 1.729 -3.397 14.869 1.00 86.12 93 GLU A N 1
ATOM 760 C CA . GLU A 1 93 ? 2.418 -2.958 13.653 1.00 86.12 93 GLU A CA 1
ATOM 761 C C . GLU A 1 93 ? 1.755 -1.711 13.061 1.00 86.12 93 GLU A C 1
ATOM 763 O O . GLU A 1 93 ? 0.528 -1.572 13.077 1.00 86.12 93 GLU A O 1
ATOM 768 N N . GLN A 1 94 ? 2.558 -0.781 12.538 1.00 87.56 94 GLN A N 1
ATOM 769 C CA . GLN A 1 94 ? 2.038 0.347 11.768 1.00 87.56 94 GLN A CA 1
ATOM 770 C C . GLN A 1 94 ? 1.705 -0.119 10.353 1.00 87.56 94 GLN A C 1
ATOM 772 O O . GLN A 1 94 ? 2.568 -0.638 9.656 1.00 87.56 94 GLN A O 1
ATOM 777 N N . LYS A 1 95 ? 0.444 0.049 9.947 1.00 90.31 95 LYS A N 1
ATOM 778 C CA . LYS A 1 95 ? -0.041 -0.271 8.604 1.00 90.31 95 LYS A CA 1
ATOM 779 C C . LYS A 1 95 ? -0.993 0.804 8.103 1.00 90.31 95 LYS A C 1
ATOM 781 O O . LYS A 1 95 ? -1.679 1.494 8.868 1.00 90.31 95 LYS A O 1
ATOM 786 N N . ARG A 1 96 ? -1.108 0.864 6.783 1.00 91.12 96 ARG A N 1
ATOM 787 C CA . ARG A 1 96 ? -2.104 1.676 6.088 1.00 91.12 96 ARG A CA 1
ATOM 788 C C . ARG A 1 96 ? -3.503 1.169 6.363 1.00 91.12 96 ARG A C 1
ATOM 790 O O . ARG A 1 96 ? -3.761 -0.039 6.384 1.00 91.12 96 ARG A O 1
ATOM 797 N N . GLY A 1 97 ? -4.433 2.097 6.517 1.00 95.25 97 GLY A N 1
ATOM 798 C CA . GLY A 1 97 ? -5.819 1.724 6.682 1.00 95.25 97 GLY A CA 1
ATOM 799 C C . GLY A 1 97 ? -6.779 2.889 6.703 1.00 95.25 97 GLY A C 1
ATOM 800 O O . GLY A 1 97 ? -6.439 4.049 6.466 1.00 95.25 97 GLY A O 1
ATOM 801 N N . PHE A 1 98 ? -8.008 2.529 7.026 1.00 96.81 98 PHE A N 1
ATOM 802 C CA . PHE A 1 98 ? -9.149 3.414 7.068 1.00 96.81 98 PHE A CA 1
ATOM 803 C C . PHE A 1 98 ? -9.788 3.347 8.443 1.00 96.81 98 PHE A C 1
ATOM 805 O O . PHE A 1 98 ? -9.854 2.281 9.062 1.00 96.81 98 PHE A O 1
ATOM 812 N N . LYS A 1 99 ? -10.294 4.483 8.902 1.00 97.31 99 LYS A N 1
ATOM 813 C CA . LYS A 1 99 ? -11.075 4.610 10.126 1.00 97.31 99 LYS A CA 1
ATOM 814 C C . LYS A 1 99 ? -12.485 5.096 9.794 1.00 97.31 99 LYS A C 1
ATOM 816 O O . LYS A 1 99 ? -12.720 5.690 8.742 1.00 97.31 99 LYS A O 1
ATOM 821 N N . ASN A 1 100 ? -13.409 4.833 10.714 1.00 96.88 100 ASN A N 1
ATOM 822 C CA . ASN A 1 100 ? -14.834 5.160 10.647 1.00 96.88 100 ASN A CA 1
ATOM 823 C C . ASN A 1 100 ? -15.637 4.295 9.656 1.00 96.88 100 ASN A C 1
ATOM 825 O O . ASN A 1 100 ? -16.748 4.666 9.258 1.00 96.88 100 ASN A O 1
ATOM 829 N N . ILE A 1 101 ? -15.105 3.127 9.275 1.00 96.38 101 ILE A N 1
ATOM 830 C CA . ILE A 1 101 ? -15.782 2.170 8.391 1.00 96.38 101 ILE A CA 1
ATOM 831 C C . ILE A 1 101 ? -15.803 0.765 8.973 1.00 96.38 101 ILE A C 1
ATOM 833 O O . ILE A 1 101 ? -14.862 0.334 9.634 1.00 96.38 101 ILE A O 1
ATOM 837 N N . ALA A 1 102 ? -16.866 0.027 8.677 1.00 95.19 102 ALA A N 1
ATOM 838 C CA . ALA A 1 102 ? -16.954 -1.413 8.870 1.00 95.19 102 ALA A CA 1
ATOM 839 C C . ALA A 1 102 ? -17.388 -2.072 7.561 1.00 95.19 102 ALA A C 1
ATOM 841 O O . ALA A 1 102 ? -18.245 -1.548 6.848 1.00 95.19 102 ALA A O 1
ATOM 842 N N . VAL A 1 103 ? -16.797 -3.223 7.256 1.00 95.31 103 VAL A N 1
ATOM 843 C CA . VAL A 1 103 ? -17.083 -3.980 6.039 1.00 95.31 103 VAL A CA 1
ATOM 844 C C . VAL A 1 103 ? -17.797 -5.262 6.427 1.00 95.31 103 VAL A C 1
ATOM 846 O O . VAL A 1 103 ? -17.268 -6.051 7.201 1.00 95.31 103 VAL A O 1
ATOM 849 N N . ASN A 1 104 ? -18.992 -5.468 5.883 1.00 92.56 104 ASN A N 1
ATOM 850 C CA . ASN A 1 104 ? -19.768 -6.686 6.074 1.00 92.56 104 ASN A CA 1
ATOM 851 C C . ASN A 1 104 ? -19.869 -7.408 4.733 1.00 92.56 104 ASN A C 1
ATOM 853 O O . ASN A 1 104 ? -20.715 -7.070 3.904 1.00 92.56 104 ASN A O 1
ATOM 857 N N . VAL A 1 105 ? -18.995 -8.384 4.503 1.00 87.19 105 VAL A N 1
ATOM 858 C CA . VAL A 1 105 ? -19.154 -9.304 3.376 1.00 87.19 105 VAL A CA 1
ATOM 859 C C . VAL A 1 105 ? -20.074 -10.416 3.856 1.00 87.19 105 VAL A C 1
ATOM 861 O O . VAL A 1 105 ? -19.746 -11.122 4.805 1.00 87.19 105 VAL A O 1
ATOM 864 N N . LEU A 1 106 ? -21.257 -10.531 3.251 1.00 78.06 106 LEU A N 1
ATOM 865 C CA . LEU A 1 106 ? -22.112 -11.692 3.477 1.00 78.06 106 LEU A CA 1
ATOM 866 C C . LEU A 1 106 ? -21.339 -12.901 2.955 1.00 78.06 106 LEU A C 1
ATOM 868 O O . LEU A 1 106 ? -21.132 -13.008 1.748 1.00 78.06 106 LEU A O 1
ATOM 872 N N . GLU A 1 107 ? -20.871 -13.767 3.853 1.00 63.91 107 GLU A N 1
ATOM 873 C CA . GLU A 1 107 ? -20.273 -15.039 3.464 1.00 63.91 107 GLU A CA 1
ATOM 874 C C . GLU A 1 107 ? -21.335 -15.844 2.712 1.00 63.91 107 GLU A C 1
ATOM 876 O O . GLU A 1 107 ? -22.225 -16.464 3.296 1.00 63.91 107 GLU A O 1
ATOM 881 N N . VAL A 1 108 ? -21.271 -15.799 1.382 1.00 56.81 108 VAL A N 1
ATOM 882 C CA . VAL A 1 108 ? -21.993 -16.738 0.533 1.00 56.81 108 VAL A CA 1
ATOM 883 C C . VAL A 1 108 ? -21.309 -18.072 0.783 1.00 56.81 108 VAL A C 1
ATOM 885 O O . VAL A 1 108 ? -20.164 -18.251 0.383 1.00 56.81 108 VAL A O 1
ATOM 888 N N . GLY A 1 109 ? -21.967 -18.935 1.559 1.00 46.94 109 GLY A N 1
ATOM 889 C CA . GLY A 1 109 ? -21.393 -20.128 2.172 1.00 46.94 109 GLY A CA 1
ATOM 890 C C . GLY A 1 109 ? -20.500 -20.947 1.243 1.00 46.94 109 GLY A C 1
ATOM 891 O O . GLY A 1 109 ? -20.956 -21.860 0.560 1.00 46.94 109 GLY A O 1
ATOM 892 N N . HIS A 1 110 ? -19.201 -20.683 1.297 1.00 43.88 110 HIS A N 1
ATOM 893 C CA . HIS A 1 110 ? -18.187 -21.653 0.942 1.00 43.88 110 HIS A CA 1
ATOM 894 C C . HIS A 1 110 ? -17.766 -22.314 2.241 1.00 43.88 110 HIS A C 1
ATOM 896 O O . HIS A 1 110 ? -17.058 -21.736 3.059 1.00 43.88 110 HIS A O 1
ATOM 902 N N . GLY A 1 111 ? -18.297 -23.520 2.451 1.00 43.50 111 GLY A N 1
ATOM 903 C CA . GLY A 1 111 ? -17.969 -24.362 3.586 1.00 43.50 111 GLY A CA 1
ATOM 904 C C . GLY A 1 111 ? -16.464 -24.580 3.665 1.00 43.50 111 GLY A C 1
ATOM 905 O O . GLY A 1 111 ? -15.921 -25.446 2.991 1.00 43.50 111 GLY A O 1
ATOM 906 N N . SER A 1 112 ? -15.807 -23.805 4.519 1.00 42.12 112 SER A N 1
ATOM 907 C CA . SER A 1 112 ? -14.469 -24.099 4.998 1.00 42.12 112 SER A CA 1
ATOM 908 C C . SER A 1 112 ? -14.563 -24.239 6.507 1.00 42.12 112 SER A C 1
ATOM 910 O O . SER A 1 112 ? -14.798 -23.285 7.248 1.00 42.12 112 SER A O 1
ATOM 912 N N . GLN A 1 113 ? -14.498 -25.489 6.947 1.00 47.69 113 GLN A N 1
ATOM 913 C CA . GLN A 1 113 ? -14.546 -25.872 8.344 1.00 47.69 113 GLN A CA 1
ATOM 914 C C . GLN A 1 113 ? -13.325 -25.307 9.067 1.00 47.69 113 GLN A C 1
ATOM 916 O O . GLN A 1 113 ? -12.269 -25.917 9.034 1.00 47.69 113 GLN A O 1
ATOM 921 N N . ASN A 1 114 ? -13.492 -24.208 9.793 1.00 36.69 114 ASN A N 1
ATOM 922 C CA . ASN A 1 114 ? -12.680 -23.923 10.970 1.00 36.69 114 ASN A CA 1
ATOM 923 C C . ASN A 1 114 ? -13.633 -23.613 12.125 1.00 36.69 114 ASN A C 1
ATOM 925 O O . ASN A 1 114 ? -14.044 -22.480 12.357 1.00 36.69 114 ASN A O 1
ATOM 929 N N . LYS A 1 115 ? -14.020 -24.674 12.842 1.00 48.59 115 LYS A N 1
ATOM 930 C CA . LYS A 1 115 ? -14.625 -24.584 14.172 1.00 48.59 115 LYS A CA 1
ATOM 931 C C . LYS A 1 115 ? -13.587 -24.000 15.136 1.00 48.59 115 LYS A C 1
ATOM 933 O O . LYS A 1 115 ? -12.846 -24.743 15.769 1.00 48.59 115 LYS A O 1
ATOM 938 N N . SER A 1 116 ? -13.584 -22.689 15.308 1.00 42.38 116 SER A N 1
ATOM 939 C CA . SER A 1 116 ? -13.169 -22.055 16.559 1.00 42.38 116 SER A CA 1
ATOM 940 C C . SER A 1 116 ? -14.429 -21.553 17.254 1.00 42.38 116 SER A C 1
ATOM 942 O O . SER A 1 116 ? -14.838 -20.402 17.157 1.00 42.38 116 SER A O 1
ATOM 944 N N . THR A 1 117 ? -15.094 -22.484 17.938 1.00 42.91 117 THR A N 1
ATOM 945 C CA . THR A 1 117 ? -16.133 -22.189 18.927 1.00 42.91 117 THR A CA 1
ATOM 946 C C . THR A 1 117 ? -15.629 -21.138 19.923 1.00 42.91 117 THR A C 1
ATOM 948 O O . THR A 1 117 ? -14.566 -21.349 20.514 1.00 42.91 117 THR A O 1
ATOM 951 N N . PRO A 1 118 ? -16.385 -20.059 20.188 1.00 48.00 118 PRO A N 1
ATOM 952 C CA . PRO A 1 118 ? -16.123 -19.215 21.339 1.00 48.00 118 PRO A CA 1
ATOM 953 C C . PRO A 1 118 ? -16.424 -20.023 22.602 1.00 48.00 118 PRO A C 1
ATOM 955 O O . PRO A 1 118 ? -17.531 -20.530 22.792 1.00 48.00 118 PRO A O 1
ATOM 958 N N . ARG A 1 119 ? -15.411 -20.176 23.456 1.00 45.97 119 ARG A N 1
ATOM 959 C CA . ARG A 1 119 ? -15.544 -20.765 24.790 1.00 45.97 119 ARG A CA 1
ATOM 960 C C . ARG A 1 119 ? -16.492 -19.875 25.609 1.00 45.97 119 ARG A C 1
ATOM 962 O O . ARG A 1 119 ? -16.167 -18.704 25.799 1.00 45.97 119 ARG A O 1
ATOM 969 N N . PRO A 1 120 ? -17.642 -20.376 26.091 1.00 51.03 120 PRO A N 1
ATOM 970 C CA . PRO A 1 120 ? -18.512 -19.590 26.949 1.00 51.03 120 PRO A CA 1
ATOM 971 C C . PRO A 1 120 ? -17.830 -19.373 28.303 1.00 51.03 120 PRO A C 1
ATOM 973 O O . PRO A 1 120 ? -17.340 -20.315 28.931 1.00 51.03 120 PRO A O 1
ATOM 976 N N . SER A 1 121 ? -17.790 -18.117 28.737 1.00 50.28 121 SER A N 1
ATOM 977 C CA . SER A 1 121 ? -17.384 -17.717 30.082 1.00 50.28 121 SER A CA 1
ATOM 978 C C . SER A 1 121 ? -18.240 -18.445 31.127 1.00 50.28 121 SER A C 1
ATOM 980 O O . SER A 1 121 ? -19.469 -18.424 31.007 1.00 50.28 121 SER A O 1
ATOM 982 N N . PRO A 1 122 ? -17.655 -19.055 32.171 1.00 59.03 122 PRO A N 1
ATOM 983 C CA . PRO A 1 122 ? -18.450 -19.565 33.274 1.00 59.03 122 PRO A CA 1
ATOM 984 C C . PRO A 1 122 ? -18.950 -18.390 34.125 1.00 59.03 122 PRO A C 1
ATOM 986 O O . PRO A 1 122 ? -18.171 -17.666 34.741 1.00 59.03 122 PRO A O 1
ATOM 989 N N . LYS A 1 123 ? -20.274 -18.213 34.143 1.00 51.38 123 LYS A N 1
ATOM 990 C CA . LYS A 1 123 ? -20.994 -17.572 35.247 1.00 51.38 123 LYS A CA 1
ATOM 991 C C . LYS A 1 123 ? -20.999 -18.541 36.431 1.00 51.38 123 LYS A C 1
ATOM 993 O O . LYS A 1 123 ? -21.625 -19.592 36.328 1.00 51.38 123 LYS A O 1
ATOM 998 N N . THR A 1 124 ? -20.388 -18.140 37.539 1.00 44.12 124 THR A N 1
ATOM 999 C CA . THR A 1 124 ? -20.640 -18.695 38.880 1.00 44.12 124 THR A CA 1
ATOM 1000 C C . THR A 1 124 ? -20.420 -17.531 39.852 1.00 44.12 124 THR A C 1
ATOM 1002 O O . THR A 1 124 ? -19.296 -17.072 40.001 1.00 44.12 124 THR A O 1
ATOM 1005 N N . THR A 1 125 ? -21.457 -16.773 40.206 1.00 44.88 125 THR A N 1
ATOM 1006 C CA . THR A 1 125 ? -22.368 -17.014 41.342 1.00 44.88 125 THR A CA 1
ATOM 1007 C C . THR A 1 125 ? -21.609 -17.021 42.670 1.00 44.88 125 THR A C 1
ATOM 1009 O O . THR A 1 125 ? -20.960 -18.006 43.011 1.00 44.88 125 THR A O 1
ATOM 1012 N N . GLU A 1 126 ? -21.711 -15.893 43.384 1.00 52.19 126 GLU A N 1
ATOM 1013 C CA . GLU A 1 126 ? -21.494 -15.765 44.831 1.00 52.19 126 GLU A CA 1
ATOM 1014 C C . GLU A 1 126 ? -22.075 -16.958 45.598 1.00 52.19 126 GLU A C 1
ATOM 1016 O O . GLU A 1 126 ? -23.175 -17.424 45.288 1.00 52.19 126 GLU A O 1
ATOM 1021 N N . PRO A 1 127 ? -21.365 -17.418 46.636 1.00 51.12 127 PRO A N 1
ATOM 1022 C CA . PRO A 1 127 ? -21.879 -17.124 47.972 1.00 51.12 127 PRO A CA 1
ATOM 1023 C C . PRO A 1 127 ? -20.777 -16.775 48.988 1.00 51.12 127 PRO A C 1
ATOM 1025 O O . PRO A 1 127 ? -19.804 -17.504 49.165 1.00 51.12 127 PRO A O 1
ATOM 1028 N N . SER A 1 128 ? -20.987 -15.676 49.708 1.00 45.91 128 SER A N 1
ATOM 1029 C CA . SER A 1 128 ? -20.590 -15.519 51.119 1.00 45.91 128 SER A CA 1
ATOM 1030 C C . SER A 1 128 ? -21.771 -16.045 51.972 1.00 45.91 128 SER A C 1
ATOM 1032 O O . SER A 1 128 ? -22.893 -15.931 51.466 1.00 45.91 128 SER A O 1
ATOM 1034 N N . PRO A 1 129 ? -21.629 -16.577 53.212 1.00 60.06 129 PRO A N 1
ATOM 1035 C CA . PRO A 1 129 ? -20.675 -16.119 54.229 1.00 60.06 129 PRO A CA 1
ATOM 1036 C C . PRO A 1 129 ? -20.121 -17.190 55.220 1.00 60.06 129 PRO A C 1
ATOM 1038 O O . PRO A 1 129 ? -20.434 -18.372 55.152 1.00 60.06 129 PRO A O 1
ATOM 1041 N N . GLU A 1 130 ? -19.329 -16.678 56.174 1.00 43.22 130 GLU A N 1
ATOM 1042 C CA . GLU A 1 130 ? -18.979 -17.191 57.520 1.00 43.22 130 GLU A CA 1
ATOM 1043 C C . GLU A 1 130 ? -17.701 -18.050 57.746 1.00 43.22 130 GLU A C 1
ATOM 1045 O O . GLU A 1 130 ? -17.558 -19.199 57.343 1.00 43.22 130 GLU A O 1
ATOM 1050 N N . TYR A 1 131 ? -16.782 -17.404 58.484 1.00 43.00 131 TYR A N 1
ATOM 1051 C CA . TYR A 1 131 ? -15.618 -17.843 59.284 1.00 43.00 131 TYR A CA 1
ATOM 1052 C C . TYR A 1 131 ? -15.891 -19.074 60.199 1.00 43.00 131 TYR A C 1
ATOM 1054 O O . TYR A 1 131 ? -17.065 -19.321 60.466 1.00 43.00 131 TYR A O 1
ATOM 1062 N N . PRO A 1 132 ? -14.885 -19.799 60.786 1.00 54.59 132 PRO A N 1
ATOM 1063 C CA . PRO A 1 132 ? -13.691 -19.227 61.443 1.00 54.59 132 PRO A CA 1
ATOM 1064 C C . PRO A 1 132 ? -12.350 -20.016 61.462 1.00 54.59 132 PRO A C 1
ATOM 1066 O O . PRO A 1 132 ? -12.275 -21.226 61.302 1.00 54.59 132 PRO A O 1
ATOM 1069 N N . SER A 1 133 ? -11.297 -19.245 61.778 1.00 49.56 133 SER A N 1
ATOM 1070 C CA . SER A 1 133 ? -10.113 -19.525 62.620 1.00 49.56 133 SER A CA 1
ATOM 1071 C C . SER A 1 133 ? -9.278 -20.810 62.479 1.00 49.56 133 SER A C 1
ATOM 1073 O O . SER A 1 133 ? -9.723 -21.898 62.833 1.00 49.56 133 SER A O 1
ATOM 1075 N N . LYS A 1 134 ? -7.980 -20.607 62.179 1.00 54.09 134 LYS A N 1
ATOM 1076 C CA . LYS A 1 134 ? -6.765 -21.099 62.896 1.00 54.09 134 LYS A CA 1
ATOM 1077 C C . LYS A 1 134 ? -5.530 -20.621 62.111 1.00 54.09 134 LYS A C 1
ATOM 1079 O O . LYS A 1 134 ? -5.385 -20.936 60.941 1.00 54.09 134 LYS A O 1
ATOM 1084 N N . GLU A 1 135 ? -4.806 -19.607 62.577 1.00 50.81 135 GLU A N 1
ATOM 1085 C CA . GLU A 1 135 ? -3.633 -19.677 63.470 1.00 50.81 135 GLU A CA 1
ATOM 1086 C C . GLU A 1 135 ? -2.492 -20.589 62.972 1.00 50.81 135 GLU A C 1
ATOM 1088 O O . GLU A 1 135 ? -2.537 -21.796 63.165 1.00 50.81 135 GLU A O 1
ATOM 1093 N N . GLN A 1 136 ? -1.448 -19.971 62.400 1.00 48.38 136 GLN A N 1
ATOM 1094 C CA . GLN A 1 136 ? -0.022 -20.341 62.506 1.00 48.38 136 GLN A CA 1
ATOM 1095 C C . GLN A 1 136 ? 0.804 -19.206 61.859 1.00 48.38 136 GLN A C 1
ATOM 1097 O O . GLN A 1 136 ? 0.810 -19.038 60.647 1.00 48.38 136 GLN A O 1
ATOM 1102 N N . LYS A 1 137 ? 1.288 -18.218 62.626 1.00 49.44 137 LYS A N 1
ATOM 1103 C CA . LYS A 1 137 ? 2.664 -18.129 63.164 1.00 49.44 137 LYS A CA 1
ATOM 1104 C C . LYS A 1 137 ? 3.733 -18.707 62.223 1.00 49.44 137 LYS A C 1
ATOM 1106 O O . LYS A 1 137 ? 3.919 -19.917 62.197 1.00 49.44 137 LYS A O 1
ATOM 1111 N N . ASN A 1 138 ? 4.520 -17.838 61.579 1.00 50.94 138 ASN A N 1
ATOM 1112 C CA . ASN A 1 138 ? 5.902 -17.541 62.000 1.00 50.94 138 ASN A CA 1
ATOM 1113 C C . ASN A 1 138 ? 6.625 -16.571 61.036 1.00 50.94 138 ASN A C 1
ATOM 1115 O O . ASN A 1 138 ? 6.679 -16.821 59.841 1.00 50.94 138 ASN A O 1
ATOM 1119 N N . ARG A 1 139 ? 7.195 -15.511 61.642 1.00 46.09 139 ARG A N 1
ATOM 1120 C CA . ARG A 1 139 ? 8.544 -14.921 61.451 1.00 46.09 139 ARG A CA 1
ATOM 1121 C C . ARG A 1 139 ? 9.078 -14.826 60.018 1.00 46.09 139 ARG A C 1
ATOM 1123 O O . ARG A 1 139 ? 9.387 -15.842 59.416 1.00 46.09 139 ARG A O 1
ATOM 1130 N N . GLY A 1 140 ? 9.236 -13.625 59.467 1.00 42.19 140 GLY A N 1
ATOM 1131 C CA . GLY A 1 140 ? 10.325 -12.671 59.773 1.00 42.19 140 GLY A CA 1
ATOM 1132 C C . GLY A 1 140 ? 11.148 -12.536 58.477 1.00 42.19 140 GLY A C 1
ATOM 1133 O O . GLY A 1 140 ? 11.165 -13.473 57.691 1.00 42.19 140 GLY A O 1
ATOM 1134 N N . ASP A 1 141 ? 11.807 -11.451 58.108 1.00 47.53 141 ASP A N 1
ATOM 1135 C CA . ASP A 1 141 ? 12.237 -10.242 58.795 1.00 47.53 141 ASP A CA 1
ATOM 1136 C C . ASP A 1 141 ? 12.815 -9.329 57.679 1.00 47.53 141 ASP A C 1
ATOM 1138 O O . ASP A 1 141 ? 13.416 -9.857 56.746 1.00 47.53 141 ASP A O 1
ATOM 1142 N N . GLU A 1 142 ? 12.550 -8.017 57.755 1.00 48.72 142 GLU A N 1
ATOM 1143 C CA . GLU A 1 142 ? 13.449 -6.871 57.467 1.00 48.72 142 GLU A CA 1
ATOM 1144 C C . GLU A 1 142 ? 14.373 -6.835 56.213 1.00 48.72 142 GLU A C 1
ATOM 1146 O O . GLU A 1 142 ? 14.970 -7.814 55.799 1.00 48.72 142 GLU A O 1
ATOM 1151 N N . THR A 1 143 ? 14.708 -5.715 55.559 1.00 46.84 143 THR A N 1
ATOM 1152 C CA . THR A 1 143 ? 14.427 -4.267 55.622 1.00 46.84 143 THR A CA 1
ATOM 1153 C C . THR A 1 143 ? 15.094 -3.618 54.384 1.00 46.84 143 THR A C 1
ATOM 1155 O O . THR A 1 143 ? 15.928 -4.232 53.718 1.00 46.84 143 THR A O 1
ATOM 1158 N N . LYS A 1 144 ? 14.825 -2.312 54.211 1.00 52.56 144 LYS A N 1
ATOM 1159 C CA . LYS A 1 144 ? 15.556 -1.270 53.449 1.00 52.56 144 LYS A CA 1
ATOM 1160 C C . LYS A 1 144 ? 15.045 -1.079 52.016 1.00 52.56 144 LYS A C 1
ATOM 1162 O O . LYS A 1 144 ? 15.210 -1.938 51.169 1.00 52.56 144 LYS A O 1
ATOM 1167 N N . GLY A 1 145 ? 14.396 0.025 51.656 1.00 44.03 145 GLY A N 1
ATOM 1168 C CA . GLY A 1 145 ? 14.486 1.385 52.182 1.00 44.03 145 GLY A CA 1
ATOM 1169 C C .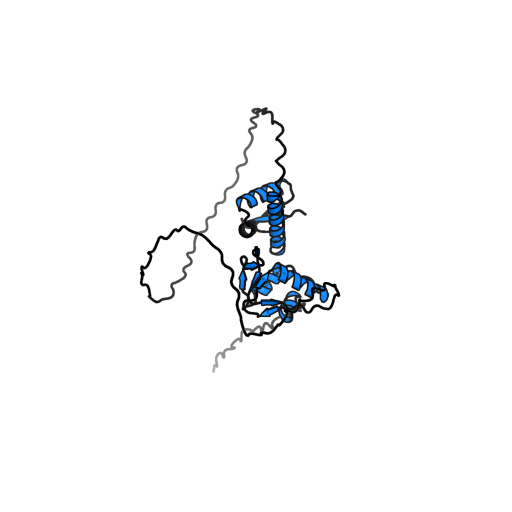 GLY A 1 145 ? 15.220 2.247 51.162 1.00 44.03 145 GLY A C 1
ATOM 1170 O O . GLY A 1 145 ? 16.445 2.189 51.080 1.00 44.03 145 GLY A O 1
ATOM 1171 N N . ARG A 1 146 ? 14.469 3.035 50.387 1.00 47.44 146 ARG A N 1
ATOM 1172 C CA . ARG A 1 146 ? 14.969 4.276 49.792 1.00 47.44 146 ARG A CA 1
ATOM 1173 C C . ARG A 1 146 ? 13.797 5.185 49.429 1.00 47.44 146 ARG A C 1
ATOM 1175 O O . ARG A 1 146 ? 13.089 4.951 48.457 1.00 47.44 146 ARG A O 1
ATOM 1182 N N . GLU A 1 147 ? 13.605 6.177 50.285 1.00 53.81 147 GLU A N 1
ATOM 1183 C CA . GLU A 1 147 ? 12.870 7.414 50.032 1.00 53.81 147 GLU A CA 1
ATOM 1184 C C . GLU A 1 147 ? 13.735 8.396 49.214 1.00 53.81 147 GLU A C 1
ATOM 1186 O O . GLU A 1 147 ? 14.929 8.140 49.007 1.00 53.81 147 GLU A O 1
ATOM 1191 N N . ASN A 1 148 ? 13.110 9.530 48.855 1.00 45.72 148 ASN A N 1
ATOM 1192 C CA . ASN A 1 148 ? 13.622 10.788 48.265 1.00 45.72 148 ASN A CA 1
ATOM 1193 C C . ASN A 1 148 ? 13.370 10.893 46.747 1.00 45.72 148 ASN A C 1
ATOM 1195 O O . ASN A 1 148 ? 13.757 9.997 46.004 1.00 45.72 148 ASN A O 1
ATOM 1199 N N . SER A 1 149 ? 12.745 11.929 46.174 1.00 49.03 149 SER A N 1
ATOM 1200 C CA . SER A 1 149 ? 12.277 13.263 46.616 1.00 49.03 149 SER A CA 1
ATOM 1201 C C . SER A 1 149 ? 11.146 13.672 45.648 1.00 49.03 149 SER A C 1
ATOM 1203 O O . SER A 1 149 ? 11.187 13.281 44.485 1.00 49.03 149 SER A O 1
ATOM 1205 N N . GLU A 1 150 ? 10.017 14.254 46.048 1.00 55.81 150 GLU A N 1
ATOM 1206 C CA . GLU A 1 150 ? 9.761 15.654 46.440 1.00 55.81 150 GLU A CA 1
ATOM 1207 C C . GLU A 1 150 ? 10.245 16.743 45.453 1.00 55.81 150 GLU A C 1
ATOM 1209 O O . GLU A 1 150 ? 11.438 16.867 45.181 1.00 55.81 150 GLU A O 1
ATOM 1214 N N . ASN A 1 151 ? 9.269 17.578 45.059 1.00 49.72 151 ASN A N 1
ATOM 1215 C CA . ASN A 1 151 ? 9.307 18.932 44.484 1.00 49.72 151 ASN A CA 1
ATOM 1216 C C . ASN A 1 151 ? 9.143 19.113 42.966 1.00 49.72 151 ASN A C 1
ATOM 1218 O O . ASN A 1 151 ? 9.991 18.743 42.159 1.00 49.72 151 ASN A O 1
ATOM 1222 N N . GLY A 1 152 ? 8.050 19.804 42.619 1.00 45.53 152 GLY A N 1
ATOM 1223 C CA . GLY A 1 152 ? 7.783 20.355 41.294 1.00 45.53 152 GLY A CA 1
ATOM 1224 C C . GLY A 1 152 ? 6.377 20.941 41.144 1.00 45.53 152 GLY A C 1
ATOM 1225 O O . GLY A 1 152 ? 5.683 20.580 40.202 1.00 45.53 152 GLY A O 1
ATOM 1226 N N . ASP A 1 153 ? 5.955 21.803 42.074 1.00 54.12 153 ASP A N 1
ATOM 1227 C CA . ASP A 1 153 ? 4.794 22.692 41.917 1.00 54.12 153 ASP A CA 1
ATOM 1228 C C . ASP A 1 153 ? 5.287 24.033 41.345 1.00 54.12 153 ASP A C 1
ATOM 1230 O O . ASP A 1 153 ? 6.275 24.589 41.833 1.00 54.12 153 ASP A O 1
ATOM 1234 N N . GLY A 1 154 ? 4.635 24.544 40.301 1.00 39.41 154 GLY A N 1
ATOM 1235 C CA . GLY A 1 154 ? 5.027 25.795 39.648 1.00 39.41 154 GLY A CA 1
ATOM 1236 C C . GLY A 1 154 ? 4.232 26.095 38.371 1.00 39.41 154 GLY A C 1
ATOM 1237 O O . GLY A 1 154 ? 4.582 25.568 37.316 1.00 39.41 154 GLY A O 1
ATOM 1238 N N . PRO A 1 155 ? 3.181 26.935 38.444 1.00 64.06 155 PRO A N 1
ATOM 1239 C CA . PRO A 1 155 ? 2.339 27.318 37.316 1.00 64.06 155 PRO A CA 1
ATOM 1240 C C . PRO A 1 155 ? 2.830 28.608 36.628 1.00 64.06 155 PRO A C 1
ATOM 1242 O O . PRO A 1 155 ? 3.261 29.557 37.277 1.00 64.06 155 PRO A O 1
ATOM 1245 N N . GLY A 1 156 ? 2.695 28.652 35.304 1.00 39.41 156 GLY A N 1
ATOM 1246 C CA . GLY A 1 156 ? 2.896 29.809 34.419 1.00 39.41 156 GLY A CA 1
ATOM 1247 C C . GLY A 1 156 ? 2.761 29.315 32.972 1.00 39.41 156 GLY A C 1
ATOM 1248 O O . GLY A 1 156 ? 3.197 28.212 32.677 1.00 39.41 156 GLY A O 1
ATOM 1249 N N . GLU A 1 157 ? 2.108 29.967 32.018 1.00 47.03 157 GLU A N 1
ATOM 1250 C CA . GLU A 1 157 ? 1.702 31.357 31.874 1.00 47.03 157 GLU A CA 1
ATOM 1251 C C . GLU A 1 157 ? 0.439 31.470 30.999 1.00 47.03 157 GLU A C 1
ATOM 1253 O O . GLU A 1 157 ? 0.056 30.568 30.255 1.00 47.03 157 GLU A O 1
ATOM 1258 N N . HIS A 1 158 ? -0.162 32.648 31.129 1.00 43.00 158 HIS A N 1
ATOM 1259 C CA . HIS A 1 158 ? -1.116 33.339 30.271 1.00 43.00 158 HIS A CA 1
ATOM 1260 C C . HIS A 1 158 ? -1.007 33.111 28.752 1.00 43.00 158 HIS A C 1
ATOM 1262 O O . HIS A 1 158 ? 0.082 33.016 28.194 1.00 43.00 158 HIS A O 1
ATOM 1268 N N . GLY A 1 159 ? -2.156 33.230 28.072 1.00 46.44 159 GLY A N 1
ATOM 1269 C CA . GLY A 1 159 ? -2.194 33.593 26.653 1.00 46.44 159 GLY A CA 1
ATOM 1270 C C . GLY A 1 159 ? -3.526 33.368 25.933 1.00 46.44 159 GLY A C 1
ATOM 1271 O O . GLY A 1 159 ? -3.552 32.657 24.936 1.00 46.44 159 GLY A O 1
ATOM 1272 N N . GLU A 1 160 ? -4.627 33.965 26.400 1.00 51.69 160 GLU A N 1
ATOM 1273 C CA . GLU A 1 160 ? -5.796 34.216 25.541 1.00 51.69 160 GLU A CA 1
ATOM 1274 C C . GLU A 1 160 ? -5.566 35.500 24.723 1.00 51.69 160 GLU A C 1
ATOM 1276 O O . GLU A 1 160 ? -5.367 36.546 25.323 1.00 51.69 160 GLU A O 1
ATOM 1281 N N . GLU A 1 161 ?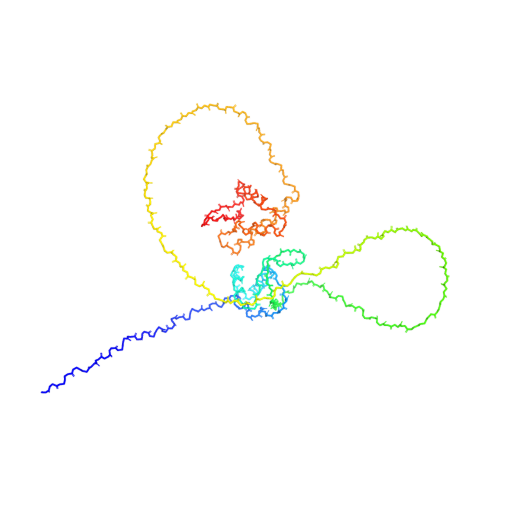 -5.647 35.440 23.388 1.00 46.00 161 GLU A N 1
ATOM 1282 C CA . GLU A 1 161 ? -6.203 36.486 22.495 1.00 46.00 161 GLU A CA 1
ATOM 1283 C C . GLU A 1 161 ? -6.272 35.915 21.056 1.00 46.00 161 GLU A C 1
ATOM 1285 O O . GLU A 1 161 ? -5.274 35.486 20.491 1.00 46.00 161 GLU A O 1
ATOM 1290 N N . LYS A 1 162 ? -7.455 35.579 20.524 1.00 47.25 162 LYS A N 1
ATOM 1291 C CA . LYS A 1 162 ? -8.398 36.420 19.753 1.00 47.25 162 LYS A CA 1
ATOM 1292 C C . LYS A 1 162 ? -7.879 36.957 18.402 1.00 47.25 162 LYS A C 1
ATOM 1294 O O . LYS A 1 162 ? -7.192 37.963 18.374 1.00 47.25 162 LYS A O 1
ATOM 1299 N N . THR A 1 163 ? -8.503 36.441 17.322 1.00 39.91 163 THR A N 1
ATOM 1300 C CA . THR A 1 163 ? -8.891 37.151 16.063 1.00 39.91 163 THR A CA 1
ATOM 1301 C C . THR A 1 163 ? -7.719 37.624 15.161 1.00 39.91 163 THR A C 1
ATOM 1303 O O . THR A 1 163 ? -6.690 38.031 15.656 1.00 39.91 163 THR A O 1
ATOM 1306 N N . VAL A 1 164 ? -7.701 37.612 13.819 1.00 40.84 164 VAL A N 1
ATOM 1307 C CA . VAL A 1 164 ? -8.675 37.880 12.742 1.00 40.84 164 VAL A CA 1
ATOM 1308 C C . VAL A 1 164 ? -8.131 37.241 11.432 1.00 40.84 164 VAL A C 1
ATOM 1310 O O . VAL A 1 164 ? -6.924 37.107 11.259 1.00 40.84 164 VAL A O 1
ATOM 1313 N N . HIS A 1 165 ? -9.018 36.871 10.500 1.00 43.88 165 HIS A N 1
ATOM 1314 C CA . HIS A 1 165 ? -8.741 36.508 9.091 1.00 43.88 165 HIS A CA 1
ATOM 1315 C C . HIS A 1 165 ? -8.168 37.697 8.243 1.00 43.88 165 HIS A C 1
ATOM 1317 O O . HIS A 1 165 ? -7.852 38.744 8.797 1.00 43.88 165 HIS A O 1
ATOM 1323 N N . PRO A 1 166 ? -8.205 37.669 6.889 1.00 62.00 166 PRO A N 1
ATOM 1324 C CA . PRO A 1 166 ? -7.272 37.049 5.938 1.00 62.00 166 PRO A CA 1
ATOM 1325 C C . PRO A 1 166 ? -6.637 38.101 4.987 1.00 62.00 166 PRO A C 1
ATOM 1327 O O . PRO A 1 166 ? -7.286 39.085 4.644 1.00 62.00 166 PRO A O 1
ATOM 1330 N N . VAL A 1 167 ? -5.422 37.898 4.458 1.00 37.88 167 VAL A N 1
ATOM 1331 C CA . VAL A 1 167 ? -4.874 38.804 3.419 1.00 37.88 167 VAL A CA 1
ATOM 1332 C C . VAL A 1 167 ? -4.212 38.042 2.266 1.00 37.88 167 VAL A C 1
ATOM 1334 O O . VAL A 1 167 ? -3.179 37.402 2.406 1.00 37.88 167 VAL A O 1
ATOM 1337 N N . SER A 1 168 ? -4.897 38.132 1.125 1.00 45.12 168 SER A N 1
ATOM 1338 C CA . SER A 1 168 ? -4.411 38.385 -0.237 1.00 45.12 168 SER A CA 1
ATOM 1339 C C . SER A 1 168 ? -3.126 37.720 -0.740 1.00 45.12 168 SER A C 1
ATOM 1341 O O . SER A 1 168 ? -2.024 38.242 -0.668 1.00 45.12 168 SER A O 1
ATOM 1343 N N . ARG A 1 169 ? -3.372 36.609 -1.431 1.00 42.69 169 ARG A N 1
ATOM 1344 C CA . ARG A 1 169 ? -2.971 36.302 -2.815 1.00 42.69 169 ARG A CA 1
ATOM 1345 C C . ARG A 1 169 ? -2.449 37.503 -3.642 1.00 42.69 169 ARG A C 1
ATOM 1347 O O . ARG A 1 169 ? -3.241 38.341 -4.061 1.00 42.69 169 ARG A O 1
ATOM 1354 N N . GLU A 1 170 ? -1.177 37.454 -4.034 1.00 45.31 170 GLU A N 1
ATOM 1355 C CA . GLU A 1 170 ? -0.668 38.010 -5.298 1.00 45.31 170 GLU A CA 1
ATOM 1356 C C . GLU A 1 170 ? 0.277 36.988 -5.962 1.00 45.31 170 GLU A C 1
ATOM 1358 O O . GLU A 1 170 ? 1.195 36.494 -5.309 1.00 45.31 170 GLU A O 1
ATOM 1363 N N . PRO A 1 171 ? 0.066 36.621 -7.240 1.00 54.00 171 PRO A N 1
ATOM 1364 C CA . PRO A 1 171 ? 1.054 35.902 -8.035 1.00 54.00 171 PRO A CA 1
ATOM 1365 C C . PRO A 1 171 ? 1.866 36.885 -8.891 1.00 54.00 171 PRO A C 1
ATOM 1367 O O . PRO A 1 171 ? 1.354 37.436 -9.871 1.00 54.00 171 PRO A O 1
ATOM 1370 N N . GLU A 1 172 ? 3.149 37.063 -8.573 1.00 49.03 172 GLU A N 1
ATOM 1371 C CA . GLU A 1 172 ? 4.069 37.744 -9.482 1.00 49.03 172 GLU A CA 1
ATOM 1372 C C . GLU A 1 172 ? 4.403 36.863 -10.693 1.00 49.03 172 GLU A C 1
ATOM 1374 O O . GLU A 1 172 ? 4.863 35.724 -10.608 1.00 49.03 172 GLU A O 1
ATOM 1379 N N . LYS A 1 173 ? 4.125 37.446 -11.859 1.00 53.00 173 LYS A N 1
ATOM 1380 C CA . LYS A 1 173 ? 4.541 37.011 -13.190 1.00 53.00 173 LYS A CA 1
ATOM 1381 C C . LYS A 1 173 ? 5.970 37.479 -13.479 1.00 53.00 173 LYS A C 1
ATOM 1383 O O . LYS A 1 173 ? 6.353 38.561 -13.050 1.00 53.00 173 LYS A O 1
ATOM 1388 N N . LYS A 1 174 ? 6.584 36.790 -14.454 1.00 42.91 174 LYS A N 1
ATOM 1389 C CA . LYS A 1 174 ? 7.825 37.075 -15.222 1.00 42.91 174 LYS A CA 1
ATOM 1390 C C . LYS A 1 174 ? 9.018 36.266 -14.687 1.00 42.91 174 LYS A C 1
ATOM 1392 O O . LYS A 1 174 ? 9.185 36.142 -13.495 1.00 42.91 174 LYS A O 1
ATOM 1397 N N . LYS A 1 175 ? 9.889 35.683 -15.512 1.00 55.50 175 LYS A N 1
ATOM 1398 C CA . LYS A 1 175 ? 10.281 36.053 -16.875 1.00 55.50 175 LYS A CA 1
ATOM 1399 C C . LYS A 1 175 ? 10.877 34.839 -17.603 1.00 55.50 175 LYS A C 1
ATOM 1401 O O . LYS A 1 175 ? 11.532 33.993 -17.017 1.00 55.50 175 LYS A O 1
ATOM 1406 N N . LYS A 1 176 ? 10.626 34.825 -18.906 1.00 49.91 176 LYS A N 1
ATOM 1407 C CA . LYS A 1 176 ? 11.118 33.931 -19.952 1.00 49.91 176 LYS A CA 1
ATOM 1408 C C . LYS A 1 176 ? 12.504 34.395 -20.429 1.00 49.91 176 LYS A C 1
ATOM 1410 O O . LYS A 1 176 ? 12.607 35.536 -20.864 1.00 49.91 176 LYS A O 1
ATOM 1415 N N . GLU A 1 177 ? 13.491 33.504 -20.433 1.00 52.31 177 GLU A N 1
ATOM 1416 C CA . GLU A 1 177 ? 14.742 33.525 -21.225 1.00 52.31 177 GLU A CA 1
ATOM 1417 C C . GLU A 1 177 ? 15.164 32.047 -21.321 1.00 52.31 177 GLU A C 1
ATOM 1419 O O . GLU A 1 177 ? 15.371 31.412 -20.298 1.00 52.31 177 GLU A O 1
ATOM 1424 N N . ARG A 1 178 ? 15.013 31.313 -22.430 1.00 47.19 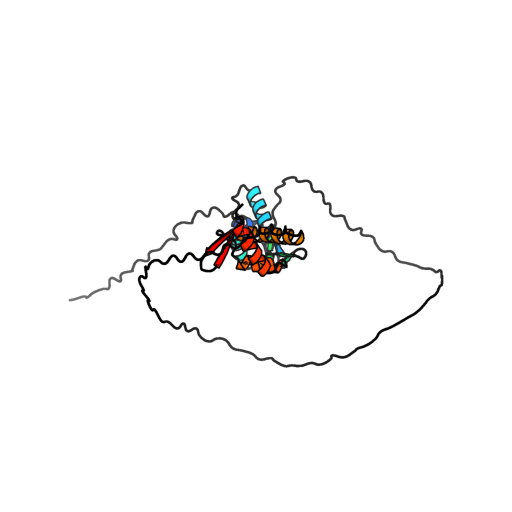178 ARG A N 1
ATOM 1425 C CA . ARG A 1 178 ? 15.612 31.428 -23.771 1.00 47.19 178 ARG A CA 1
ATOM 1426 C C . ARG A 1 178 ? 17.145 31.473 -23.725 1.00 47.19 178 ARG A C 1
ATOM 1428 O O . ARG A 1 178 ? 17.736 32.539 -23.796 1.00 47.19 178 ARG A O 1
ATOM 1435 N N . GLY A 1 179 ? 17.754 30.289 -23.664 1.00 44.59 179 GLY A N 1
ATOM 1436 C CA . GLY A 1 179 ? 19.168 30.057 -23.954 1.00 44.59 179 GLY A CA 1
ATOM 1437 C C . GLY A 1 179 ? 19.317 28.884 -24.921 1.00 44.59 179 GLY A C 1
ATOM 1438 O O . GLY A 1 179 ? 19.312 27.732 -24.507 1.00 44.59 179 GLY A O 1
ATOM 1439 N N . GLU A 1 180 ? 19.391 29.196 -26.216 1.00 47.50 180 GLU A N 1
ATOM 1440 C CA . GLU A 1 180 ? 19.963 28.330 -27.251 1.00 47.50 180 GLU A CA 1
ATOM 1441 C C . GLU A 1 180 ? 21.493 28.301 -27.104 1.00 47.50 180 GLU A C 1
ATOM 1443 O O . GLU A 1 180 ? 22.120 29.349 -26.968 1.00 47.50 180 GLU A O 1
ATOM 1448 N N . GLY A 1 181 ? 22.094 27.119 -27.231 1.00 42.00 181 GLY A N 1
ATOM 1449 C CA . GLY A 1 181 ? 23.529 26.921 -27.476 1.00 42.00 181 GLY A CA 1
ATOM 1450 C C . GLY A 1 181 ? 23.774 25.434 -27.735 1.00 42.00 181 GLY A C 1
ATOM 1451 O O . GLY A 1 181 ? 23.766 24.646 -26.802 1.00 42.00 181 GLY A O 1
ATOM 1452 N N . LYS A 1 182 ? 23.645 24.942 -28.973 1.00 47.50 182 LYS A N 1
ATOM 1453 C CA . LYS A 1 182 ? 24.673 24.858 -30.032 1.00 47.50 182 LYS A CA 1
ATOM 1454 C C . LYS A 1 182 ? 26.011 24.247 -29.583 1.00 47.50 182 LYS A C 1
ATOM 1456 O O . LYS A 1 182 ? 26.809 24.910 -28.941 1.00 47.50 182 LYS A O 1
ATOM 1461 N N . ASN A 1 183 ? 26.223 23.025 -30.082 1.00 44.34 183 ASN A N 1
ATOM 1462 C CA . ASN A 1 183 ? 27.421 22.468 -30.725 1.00 44.34 183 ASN A CA 1
ATOM 1463 C C . ASN A 1 183 ? 28.784 22.588 -30.026 1.00 44.34 183 ASN A C 1
ATOM 1465 O O . ASN A 1 183 ? 29.341 23.671 -29.880 1.00 44.34 183 ASN A O 1
ATOM 1469 N N . GLY A 1 184 ? 29.400 21.427 -29.790 1.00 43.78 184 GLY A N 1
ATOM 1470 C CA . GLY A 1 184 ? 30.797 21.310 -29.382 1.00 43.78 184 GLY A CA 1
ATOM 1471 C C . GLY A 1 184 ? 31.344 19.897 -29.550 1.00 43.78 184 GLY A C 1
ATOM 1472 O O . GLY A 1 184 ? 31.799 19.292 -28.590 1.00 43.78 184 GLY A O 1
ATOM 1473 N N . GLU A 1 185 ? 31.268 19.371 -30.769 1.00 49.28 185 GLU A N 1
ATOM 1474 C CA . GLU A 1 185 ? 32.008 18.197 -31.229 1.00 49.28 185 GLU A CA 1
ATOM 1475 C C . GLU A 1 185 ? 33.514 18.533 -31.291 1.00 49.28 185 GLU A C 1
ATOM 1477 O O . GLU A 1 185 ? 33.907 19.482 -31.970 1.00 49.28 185 GLU A O 1
ATOM 1482 N N . LYS A 1 186 ? 34.338 17.798 -30.536 1.00 46.19 186 LYS A N 1
ATOM 1483 C CA . LYS A 1 186 ? 35.808 17.636 -30.637 1.00 46.19 186 LYS A CA 1
ATOM 1484 C C . LYS A 1 186 ? 36.150 16.488 -29.675 1.00 46.19 186 LYS A C 1
ATOM 1486 O O . LYS A 1 186 ? 35.827 16.571 -28.500 1.00 46.19 186 LYS A O 1
ATOM 1491 N N . GLY A 1 187 ? 36.670 15.345 -30.101 1.00 40.09 187 GLY A N 1
ATOM 1492 C CA . GLY A 1 187 ? 37.848 15.189 -30.944 1.00 40.09 187 GLY A CA 1
ATOM 1493 C C . GLY A 1 187 ? 39.005 14.753 -30.041 1.00 40.09 187 GLY A C 1
ATOM 1494 O O . GLY A 1 187 ? 39.556 15.582 -29.330 1.00 40.09 187 GLY A O 1
ATOM 1495 N N . GLU A 1 188 ? 39.274 13.444 -30.046 1.00 47.25 188 GLU A N 1
ATOM 1496 C CA . GLU A 1 188 ? 40.501 12.728 -29.657 1.00 47.25 188 GLU A CA 1
ATOM 1497 C C . GLU A 1 188 ? 41.451 13.339 -28.607 1.00 47.25 188 GLU A C 1
ATOM 1499 O O . GLU A 1 188 ? 42.131 14.333 -28.850 1.00 47.25 188 GLU A O 1
ATOM 1504 N N . ARG A 1 189 ? 41.711 12.569 -27.540 1.00 46.66 189 ARG A N 1
ATOM 1505 C CA . ARG A 1 189 ? 43.079 12.088 -27.275 1.00 46.66 189 ARG A CA 1
ATOM 1506 C C . ARG A 1 189 ? 43.085 10.871 -26.359 1.00 46.66 189 ARG A C 1
ATOM 1508 O O . ARG A 1 189 ? 42.781 10.933 -25.172 1.00 46.66 189 ARG A O 1
ATOM 1515 N N . ILE A 1 190 ? 43.468 9.763 -26.976 1.00 50.41 190 ILE A N 1
ATOM 1516 C CA . ILE A 1 190 ? 43.899 8.520 -26.356 1.00 50.41 190 ILE A CA 1
ATOM 1517 C C . ILE A 1 190 ? 45.204 8.822 -25.613 1.00 50.41 190 ILE A C 1
ATOM 1519 O O . ILE A 1 190 ? 46.215 9.127 -26.241 1.00 50.41 190 ILE A O 1
ATOM 1523 N N . SER A 1 191 ? 45.182 8.711 -24.289 1.00 45.25 191 SER A N 1
ATOM 1524 C CA . SER A 1 191 ? 46.389 8.564 -23.475 1.00 45.25 191 SER A CA 1
ATOM 1525 C C . SER A 1 191 ? 46.263 7.259 -22.706 1.00 45.25 191 SER A C 1
ATOM 1527 O O . SER A 1 191 ? 45.708 7.200 -21.613 1.00 45.25 191 SER A O 1
ATOM 1529 N N . GLN A 1 192 ? 46.751 6.191 -23.337 1.00 48.97 192 GLN A N 1
ATOM 1530 C CA . GLN A 1 192 ? 47.143 4.967 -22.658 1.00 48.97 192 GLN A CA 1
ATOM 1531 C C . GLN A 1 192 ? 48.290 5.299 -21.700 1.00 48.97 192 GLN A C 1
ATOM 1533 O O . GLN A 1 192 ? 49.416 5.540 -22.128 1.00 48.97 192 GLN A O 1
ATOM 1538 N N . THR A 1 19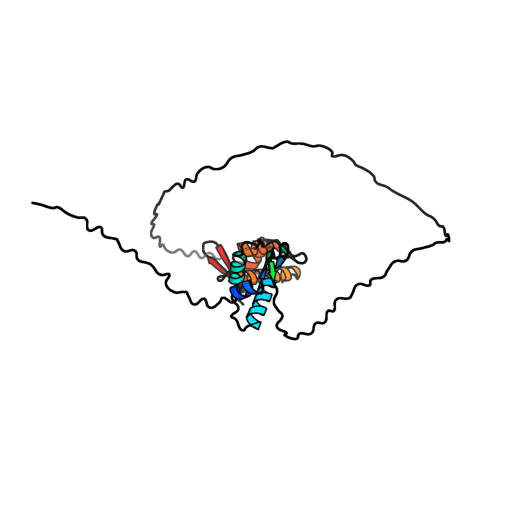3 ? 48.020 5.259 -20.402 1.00 42.88 193 THR A N 1
ATOM 1539 C CA . THR A 1 193 ? 49.051 5.032 -19.388 1.00 42.88 193 THR A CA 1
ATOM 1540 C C . THR A 1 193 ? 48.572 3.895 -18.511 1.00 42.88 193 THR A C 1
ATOM 1542 O O . THR A 1 193 ? 47.534 3.988 -17.856 1.00 42.88 193 THR A O 1
ATOM 1545 N N . GLY A 1 194 ? 49.297 2.783 -18.596 1.00 50.03 194 GLY A N 1
ATOM 1546 C CA . GLY A 1 194 ? 48.978 1.541 -17.923 1.00 50.03 194 GLY A CA 1
ATOM 1547 C C . GLY A 1 194 ? 48.986 1.679 -16.406 1.00 50.03 194 GLY A C 1
ATOM 1548 O O . GLY A 1 194 ? 49.953 2.144 -15.812 1.00 50.03 194 GLY A O 1
ATOM 1549 N N . CYS A 1 195 ? 47.926 1.160 -15.801 1.00 40.84 195 CYS A N 1
ATOM 1550 C CA . CYS A 1 195 ? 47.923 0.697 -14.426 1.00 40.84 195 CYS A CA 1
ATOM 1551 C C . CYS A 1 195 ? 47.563 -0.788 -14.467 1.00 40.84 195 CYS A C 1
ATOM 1553 O O . CYS A 1 195 ? 46.395 -1.164 -14.403 1.00 40.84 195 CYS A O 1
ATOM 1555 N N . THR A 1 196 ? 48.571 -1.652 -14.587 1.00 45.25 196 THR A N 1
ATOM 1556 C CA . THR A 1 196 ? 48.459 -3.074 -14.240 1.00 45.25 196 THR A CA 1
ATOM 1557 C C . THR A 1 196 ? 48.364 -3.189 -12.720 1.00 45.25 196 THR A C 1
ATOM 1559 O O . THR A 1 196 ? 49.296 -3.621 -12.043 1.00 45.25 196 THR A O 1
ATOM 1562 N N . GLY A 1 197 ? 47.239 -2.737 -12.168 1.00 45.75 197 GLY A N 1
ATOM 1563 C CA . GLY A 1 197 ? 46.824 -3.079 -10.821 1.00 45.75 197 GLY A CA 1
ATOM 1564 C C . GLY A 1 197 ? 46.288 -4.498 -10.867 1.00 45.75 197 GLY A C 1
ATOM 1565 O O . GLY A 1 197 ? 45.231 -4.736 -11.441 1.00 45.75 197 GLY A O 1
ATOM 1566 N N . LYS A 1 198 ? 47.041 -5.443 -10.301 1.00 47.19 198 LYS A N 1
ATOM 1567 C CA . LYS A 1 198 ? 46.547 -6.776 -9.952 1.00 47.19 198 LYS A CA 1
ATOM 1568 C C . LYS A 1 198 ? 45.273 -6.598 -9.121 1.00 47.19 198 LYS A C 1
ATOM 1570 O O . LYS A 1 198 ? 45.352 -6.316 -7.929 1.00 47.19 198 LYS A O 1
ATOM 1575 N N . SER A 1 199 ? 44.113 -6.723 -9.755 1.00 46.81 199 SER A N 1
ATOM 1576 C CA . SER A 1 199 ? 42.839 -6.890 -9.075 1.00 46.81 199 SER A CA 1
ATOM 1577 C C . SER A 1 199 ? 42.878 -8.258 -8.412 1.00 46.81 199 SER A C 1
ATOM 1579 O O . SER A 1 199 ? 42.637 -9.292 -9.033 1.00 46.81 199 SER A O 1
ATOM 1581 N N . SER A 1 200 ? 43.265 -8.264 -7.138 1.00 54.66 200 SER A N 1
ATOM 1582 C CA . SER A 1 200 ? 43.000 -9.386 -6.248 1.00 54.66 200 SER A CA 1
ATOM 1583 C C . SER A 1 200 ? 41.539 -9.809 -6.435 1.00 54.66 200 SER A C 1
ATOM 1585 O O . SER A 1 200 ? 40.681 -8.923 -6.497 1.00 54.66 200 SER A O 1
ATOM 1587 N N . PRO A 1 201 ? 41.241 -11.115 -6.561 1.00 57.44 201 PRO A N 1
ATOM 1588 C CA . PRO A 1 201 ? 39.874 -11.588 -6.711 1.00 57.44 201 PRO A CA 1
ATOM 1589 C C . PRO A 1 201 ? 39.076 -11.062 -5.522 1.00 57.44 201 PRO A C 1
ATOM 1591 O O . PRO A 1 201 ? 39.351 -11.416 -4.376 1.00 57.44 201 PRO A O 1
ATOM 1594 N N . SER A 1 202 ? 38.163 -10.132 -5.800 1.00 56.75 202 SER A N 1
ATOM 1595 C CA . SER A 1 202 ? 37.288 -9.542 -4.801 1.00 56.75 202 SER A CA 1
ATOM 1596 C C . SER A 1 202 ? 36.552 -10.687 -4.129 1.00 56.75 202 SER A C 1
ATOM 1598 O O . SER A 1 202 ? 35.795 -11.400 -4.794 1.00 56.75 202 SER A O 1
ATOM 1600 N N . SER A 1 203 ? 36.820 -10.894 -2.842 1.00 63.59 203 SER A N 1
ATOM 1601 C CA . SER A 1 203 ? 36.091 -11.860 -2.034 1.00 63.59 203 SER A CA 1
ATOM 1602 C C . SER A 1 203 ? 34.592 -11.693 -2.296 1.00 63.59 203 SER A C 1
ATOM 1604 O O . SER A 1 203 ? 34.125 -10.549 -2.357 1.00 63.59 203 SER A O 1
ATOM 1606 N N . PRO A 1 204 ? 33.843 -12.793 -2.495 1.00 68.12 204 PRO A N 1
ATOM 1607 C CA . PRO A 1 204 ? 32.409 -12.703 -2.713 1.00 68.12 204 PRO A CA 1
ATOM 1608 C C . PRO A 1 204 ? 31.783 -11.902 -1.564 1.00 68.12 204 PRO A C 1
ATOM 1610 O O . PRO A 1 204 ? 32.220 -12.052 -0.415 1.00 68.12 204 PRO A O 1
ATOM 1613 N N . PRO A 1 205 ? 30.809 -11.022 -1.855 1.00 67.81 205 PRO A N 1
ATOM 1614 C CA . PRO A 1 205 ? 30.177 -10.220 -0.823 1.00 67.81 205 PRO A CA 1
ATOM 1615 C C . PRO A 1 205 ? 29.629 -11.146 0.273 1.00 67.81 205 PRO A C 1
ATOM 1617 O O . PRO A 1 205 ? 29.104 -12.221 -0.040 1.00 67.81 205 PRO A O 1
ATOM 1620 N N . PRO A 1 206 ? 29.775 -10.771 1.555 1.00 73.81 206 PRO A N 1
ATOM 1621 C CA . PRO A 1 206 ? 29.291 -11.590 2.655 1.00 73.81 206 PRO A CA 1
ATOM 1622 C C . PRO A 1 206 ? 27.793 -11.847 2.481 1.00 73.81 206 PRO A C 1
ATOM 1624 O O . PRO A 1 206 ? 27.020 -10.936 2.180 1.00 73.81 206 PRO A O 1
ATOM 1627 N N . SER A 1 207 ? 27.384 -13.103 2.657 1.00 77.00 207 SER A N 1
ATOM 1628 C CA . SER A 1 207 ? 25.977 -13.483 2.561 1.00 77.00 207 SER A CA 1
ATOM 1629 C C . SER A 1 207 ? 25.139 -12.726 3.604 1.00 77.00 207 SER A C 1
ATOM 1631 O O . SER A 1 207 ? 25.598 -12.607 4.745 1.00 77.00 207 SER A O 1
ATOM 1633 N N . PRO A 1 208 ? 23.909 -12.288 3.276 1.00 81.94 208 PRO A N 1
ATOM 1634 C CA . PRO A 1 208 ? 23.064 -11.549 4.209 1.00 81.94 208 PRO A CA 1
ATOM 1635 C C . PRO A 1 208 ? 22.776 -12.343 5.485 1.00 81.94 208 PRO A C 1
ATOM 1637 O O . PRO A 1 208 ? 22.439 -13.535 5.419 1.00 81.94 208 PRO A O 1
ATOM 1640 N N . THR A 1 209 ? 22.857 -11.669 6.632 1.00 88.00 209 THR A N 1
ATOM 1641 C CA . THR A 1 209 ? 22.469 -12.230 7.934 1.00 88.00 209 THR A CA 1
ATOM 1642 C C . THR A 1 209 ? 20.957 -12.497 7.986 1.00 88.00 209 THR A C 1
ATOM 1644 O O . THR A 1 209 ? 20.211 -11.883 7.222 1.00 88.00 209 THR A O 1
ATOM 1647 N N . PRO A 1 210 ? 20.456 -13.371 8.882 1.00 88.88 210 PRO A N 1
ATOM 1648 C CA . PRO A 1 210 ? 19.016 -13.626 9.011 1.00 88.88 210 PRO A CA 1
ATOM 1649 C C . PRO A 1 210 ? 18.184 -12.344 9.178 1.00 88.88 210 PRO A C 1
ATOM 1651 O O . PRO A 1 210 ? 17.262 -12.116 8.408 1.00 88.88 210 PRO A O 1
ATOM 1654 N N . ALA A 1 211 ? 18.605 -11.431 10.057 1.00 88.56 211 ALA A N 1
ATOM 1655 C CA . ALA A 1 211 ? 17.924 -10.149 10.252 1.00 88.56 211 ALA A CA 1
ATOM 1656 C C . ALA A 1 211 ? 17.937 -9.251 8.998 1.00 88.56 211 ALA A C 1
ATOM 1658 O O . ALA A 1 211 ? 17.012 -8.476 8.776 1.00 88.56 211 ALA A O 1
ATOM 1659 N N . GLN A 1 212 ? 18.981 -9.329 8.163 1.00 90.25 212 GLN A N 1
ATOM 1660 C CA . GLN A 1 212 ? 18.998 -8.627 6.875 1.00 90.25 212 GLN A CA 1
ATOM 1661 C C . GLN A 1 212 ? 18.034 -9.264 5.874 1.00 90.25 212 GLN A C 1
ATOM 1663 O O . GLN A 1 212 ? 17.411 -8.535 5.107 1.00 90.25 212 GLN A O 1
ATOM 1668 N N . ARG A 1 213 ? 17.888 -10.595 5.883 1.00 91.81 213 ARG A N 1
ATOM 1669 C CA . ARG A 1 213 ? 16.917 -11.298 5.028 1.00 91.81 213 ARG A CA 1
ATOM 1670 C C . ARG A 1 213 ? 15.487 -10.904 5.374 1.00 91.8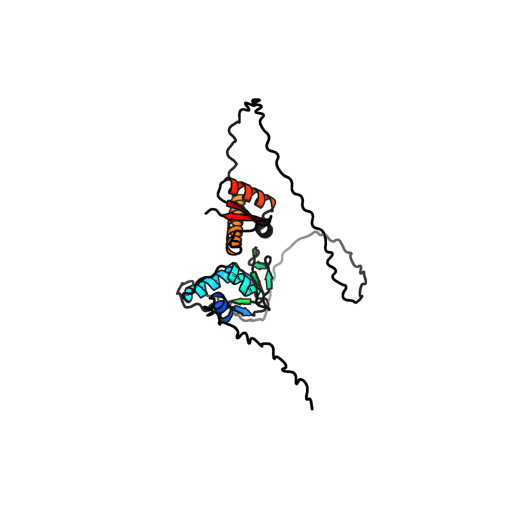1 213 ARG A C 1
ATOM 1672 O O . ARG A 1 213 ? 14.718 -10.657 4.453 1.00 91.81 213 ARG A O 1
ATOM 1679 N N . ASP A 1 214 ? 15.173 -10.767 6.659 1.00 92.56 214 ASP A N 1
ATOM 1680 C CA . ASP A 1 214 ? 13.849 -10.324 7.105 1.00 92.56 214 ASP A CA 1
ATOM 1681 C C . ASP A 1 214 ? 13.549 -8.911 6.589 1.00 92.56 214 ASP A C 1
ATOM 1683 O O . ASP A 1 214 ? 12.544 -8.703 5.917 1.00 92.56 214 ASP A O 1
ATOM 1687 N N . LYS A 1 215 ? 14.486 -7.965 6.761 1.00 94.56 215 LYS A N 1
ATOM 1688 C CA . LYS A 1 215 ? 14.352 -6.598 6.218 1.00 94.56 215 LYS A CA 1
ATOM 1689 C C . LYS A 1 215 ? 14.191 -6.580 4.698 1.00 94.56 215 LYS A C 1
ATOM 1691 O O . LYS A 1 215 ? 13.382 -5.821 4.177 1.00 94.56 215 LYS A O 1
ATOM 1696 N N . ILE A 1 216 ? 14.958 -7.405 3.983 1.00 94.50 216 ILE A N 1
ATOM 1697 C CA . ILE A 1 216 ? 14.848 -7.553 2.525 1.00 94.50 216 ILE A CA 1
ATOM 1698 C C . ILE A 1 216 ? 13.457 -8.075 2.142 1.00 94.50 216 ILE A C 1
ATOM 1700 O O . ILE A 1 216 ? 12.848 -7.552 1.211 1.00 94.50 216 ILE A O 1
ATOM 1704 N N . SER A 1 217 ? 12.943 -9.073 2.864 1.00 93.75 217 SER A N 1
ATOM 1705 C CA . SER A 1 217 ? 11.600 -9.614 2.645 1.00 93.75 217 SER A CA 1
ATOM 1706 C C . SER A 1 217 ? 10.534 -8.536 2.841 1.00 93.75 217 SER A C 1
ATOM 1708 O O . SER A 1 217 ? 9.702 -8.343 1.955 1.00 93.75 217 SER A O 1
ATOM 1710 N N . THR A 1 218 ? 10.616 -7.778 3.938 1.00 93.62 218 THR A N 1
ATOM 1711 C CA . THR A 1 218 ? 9.709 -6.658 4.227 1.00 93.62 218 THR A CA 1
ATOM 1712 C C . THR A 1 218 ? 9.768 -5.583 3.140 1.00 93.62 218 THR A C 1
ATOM 1714 O O . THR A 1 218 ? 8.730 -5.122 2.682 1.00 93.62 218 THR A O 1
ATOM 1717 N N . LEU A 1 219 ? 10.956 -5.212 2.646 1.00 95.88 219 LEU A N 1
ATOM 1718 C CA . LEU A 1 219 ? 11.075 -4.226 1.562 1.00 95.88 219 LEU A CA 1
ATOM 1719 C C . LEU A 1 219 ? 10.445 -4.705 0.253 1.00 95.88 219 LEU A C 1
ATOM 1721 O O . LEU A 1 219 ? 9.788 -3.923 -0.431 1.00 95.88 219 LEU A O 1
ATOM 1725 N N . ARG A 1 220 ? 10.610 -5.984 -0.099 1.00 95.06 220 ARG A N 1
ATOM 1726 C CA . ARG A 1 220 ? 9.956 -6.560 -1.285 1.00 95.06 220 ARG A CA 1
ATOM 1727 C C . ARG A 1 220 ? 8.439 -6.583 -1.150 1.00 95.06 220 ARG A C 1
ATOM 1729 O O . ARG A 1 220 ? 7.741 -6.480 -2.153 1.00 95.06 220 ARG A O 1
ATOM 1736 N N . GLU A 1 221 ? 7.924 -6.774 0.057 1.00 93.19 221 GLU A N 1
ATOM 1737 C CA . GLU A 1 221 ? 6.491 -6.695 0.331 1.00 93.19 221 GLU A CA 1
ATOM 1738 C C . GLU A 1 221 ? 5.985 -5.258 0.181 1.00 93.19 221 GLU A C 1
ATOM 1740 O O . GLU A 1 221 ? 5.096 -5.026 -0.631 1.00 93.19 221 GLU A O 1
ATOM 1745 N N . ILE A 1 222 ? 6.639 -4.285 0.826 1.00 93.12 222 ILE A N 1
ATOM 1746 C CA . ILE A 1 222 ? 6.321 -2.851 0.700 1.00 93.12 222 ILE A CA 1
ATOM 1747 C C . ILE A 1 222 ? 6.310 -2.407 -0.768 1.00 93.12 222 ILE A C 1
ATOM 1749 O O . ILE A 1 222 ? 5.393 -1.710 -1.200 1.00 93.12 222 ILE A O 1
ATOM 1753 N N . ILE A 1 223 ? 7.319 -2.809 -1.549 1.00 94.69 223 ILE A N 1
ATOM 1754 C CA . ILE A 1 223 ? 7.402 -2.466 -2.973 1.00 94.69 223 ILE A CA 1
ATOM 1755 C C . ILE A 1 223 ? 6.234 -3.088 -3.747 1.00 94.69 223 ILE A C 1
ATOM 1757 O O . ILE A 1 223 ? 5.599 -2.367 -4.508 1.00 94.69 223 ILE A O 1
ATOM 1761 N N . ARG A 1 224 ? 5.878 -4.360 -3.509 1.00 91.81 224 ARG A N 1
ATOM 1762 C CA . ARG A 1 224 ? 4.694 -4.987 -4.135 1.00 91.81 224 ARG A CA 1
ATOM 1763 C C . ARG A 1 224 ? 3.406 -4.250 -3.799 1.00 91.81 224 ARG A C 1
ATOM 1765 O O . ARG A 1 224 ? 2.606 -3.976 -4.689 1.00 91.81 224 ARG A O 1
ATOM 1772 N N . GLU A 1 225 ? 3.217 -3.891 -2.534 1.00 88.88 225 GLU A N 1
ATOM 1773 C CA . GLU A 1 225 ? 2.019 -3.163 -2.113 1.00 88.88 225 GLU A CA 1
ATOM 1774 C C . GLU A 1 225 ? 1.912 -1.787 -2.775 1.00 88.88 225 GLU A C 1
ATOM 1776 O O . GLU A 1 225 ? 0.818 -1.350 -3.141 1.00 88.88 225 GLU A O 1
ATOM 1781 N N . LEU A 1 226 ? 3.047 -1.106 -2.925 1.00 90.56 226 LEU A N 1
ATOM 1782 C CA . LEU A 1 226 ? 3.130 0.189 -3.582 1.00 90.56 226 LEU A CA 1
ATOM 1783 C C . LEU A 1 226 ? 2.984 0.078 -5.104 1.00 90.56 226 LEU A C 1
ATOM 1785 O O . LEU A 1 226 ? 2.339 0.934 -5.694 1.00 90.56 226 LEU A O 1
ATOM 1789 N N . GLU A 1 227 ? 3.510 -0.958 -5.751 1.00 90.94 227 GLU A N 1
ATOM 1790 C CA . GLU A 1 227 ? 3.284 -1.216 -7.181 1.00 90.94 227 GLU A CA 1
ATOM 1791 C C . GLU A 1 227 ? 1.800 -1.430 -7.502 1.00 90.94 227 GLU A C 1
ATOM 1793 O O . GLU A 1 227 ? 1.294 -0.928 -8.505 1.00 90.94 227 GLU A O 1
ATOM 1798 N N . ASP A 1 228 ? 1.066 -2.104 -6.615 1.00 84.06 228 ASP A N 1
ATOM 1799 C CA . ASP A 1 228 ? -0.386 -2.254 -6.747 1.00 84.06 228 ASP A CA 1
ATOM 1800 C C . ASP A 1 228 ? -1.142 -0.918 -6.588 1.00 84.06 228 ASP A C 1
ATOM 1802 O O . ASP A 1 228 ? -2.280 -0.773 -7.061 1.00 84.06 228 ASP A O 1
ATOM 1806 N N . GLU A 1 229 ? -0.534 0.062 -5.910 1.00 82.19 229 GLU A N 1
ATOM 1807 C CA . GLU A 1 229 ? -1.061 1.420 -5.735 1.00 82.19 229 GLU A CA 1
ATOM 1808 C C . GLU A 1 229 ? -0.600 2.389 -6.842 1.00 82.19 229 GLU A C 1
ATOM 1810 O O . GLU A 1 229 ? -1.309 3.335 -7.185 1.00 82.19 229 GLU A O 1
ATOM 1815 N N . TYR A 1 230 ? 0.554 2.158 -7.457 1.00 83.69 230 TYR A N 1
ATOM 1816 C CA . TYR A 1 230 ? 1.138 3.021 -8.478 1.00 83.69 230 TYR A CA 1
ATOM 1817 C C . TYR A 1 230 ? 1.422 2.202 -9.736 1.00 83.69 230 TYR A C 1
ATOM 1819 O O . TYR A 1 230 ? 2.384 1.448 -9.788 1.00 83.69 230 TYR A O 1
ATOM 1827 N N . ASP A 1 231 ? 0.613 2.404 -10.785 1.00 77.56 231 ASP A N 1
ATOM 1828 C CA . ASP A 1 231 ? 0.631 1.602 -12.023 1.00 77.56 231 ASP A CA 1
ATOM 1829 C C . ASP A 1 231 ? 2.000 1.492 -12.718 1.00 77.56 231 ASP A C 1
ATOM 1831 O O . ASP A 1 231 ? 2.210 0.592 -13.529 1.00 77.56 231 ASP A O 1
ATOM 1835 N N . GLU A 1 232 ? 2.913 2.414 -12.427 1.00 84.31 232 GLU A N 1
ATOM 1836 C CA . GLU A 1 232 ? 4.232 2.496 -13.047 1.00 84.31 232 GLU A CA 1
ATOM 1837 C C . GLU A 1 232 ? 5.359 1.998 -12.135 1.00 84.31 232 GLU A C 1
ATOM 1839 O O . GLU A 1 232 ? 6.463 1.757 -12.614 1.00 84.31 232 GLU A O 1
ATOM 1844 N N . GLY A 1 233 ? 5.081 1.775 -10.851 1.00 90.88 233 GLY A N 1
ATOM 1845 C CA . GLY A 1 233 ? 6.041 1.301 -9.861 1.00 90.88 233 GLY A CA 1
ATOM 1846 C C . GLY A 1 233 ? 5.975 2.077 -8.547 1.00 90.88 233 GLY A C 1
ATOM 1847 O O . GLY A 1 233 ? 5.353 3.134 -8.450 1.00 90.88 233 GLY A O 1
ATOM 1848 N N . ALA A 1 234 ? 6.657 1.570 -7.526 1.00 93.62 234 ALA A N 1
ATOM 1849 C CA . ALA A 1 234 ? 6.724 2.200 -6.217 1.00 93.62 234 ALA A CA 1
ATOM 1850 C C . ALA A 1 234 ? 7.676 3.409 -6.230 1.00 93.62 234 ALA A C 1
ATOM 1852 O O . ALA A 1 234 ? 8.863 3.280 -6.531 1.00 93.62 234 ALA A O 1
ATOM 1853 N N . LEU A 1 235 ? 7.197 4.599 -5.862 1.00 93.94 235 LEU A N 1
ATOM 1854 C CA . LEU A 1 235 ? 8.073 5.764 -5.691 1.00 93.94 235 LEU A CA 1
ATOM 1855 C C . LEU A 1 235 ? 9.014 5.553 -4.502 1.00 93.94 235 LEU A C 1
ATOM 1857 O O . LEU A 1 235 ? 8.562 5.244 -3.397 1.00 93.94 235 LEU A O 1
ATOM 1861 N N . ILE A 1 236 ? 10.315 5.792 -4.699 1.00 95.38 236 ILE A N 1
ATOM 1862 C CA . ILE A 1 236 ? 11.341 5.523 -3.679 1.00 95.38 236 ILE A CA 1
ATOM 1863 C C . ILE A 1 236 ? 11.076 6.268 -2.370 1.00 95.38 236 ILE A C 1
ATOM 1865 O O . ILE A 1 236 ? 11.382 5.763 -1.295 1.00 95.38 236 ILE A O 1
ATOM 1869 N N . LYS A 1 237 ? 10.486 7.464 -2.461 1.00 94.38 237 LYS A N 1
ATOM 1870 C CA . LYS A 1 237 ? 10.129 8.284 -1.307 1.00 94.38 237 LYS A CA 1
ATOM 1871 C C . LYS A 1 237 ? 9.127 7.554 -0.411 1.00 94.38 237 LYS A C 1
ATOM 1873 O O . LYS A 1 237 ? 9.384 7.399 0.773 1.00 94.38 237 LYS A O 1
ATOM 1878 N N . PHE A 1 238 ? 8.059 7.007 -0.993 1.00 92.12 238 PHE A N 1
ATOM 1879 C CA . PHE A 1 238 ? 7.067 6.247 -0.233 1.00 92.12 238 PHE A CA 1
ATOM 1880 C C . PHE A 1 238 ? 7.608 4.908 0.266 1.00 92.12 238 PHE A C 1
ATOM 1882 O O . PHE A 1 238 ? 7.241 4.485 1.356 1.00 92.12 238 PHE A O 1
ATOM 1889 N N . VAL A 1 239 ? 8.507 4.260 -0.484 1.00 95.19 239 VAL A N 1
ATOM 1890 C CA . VAL A 1 239 ? 9.188 3.048 0.003 1.00 95.19 239 VAL A CA 1
ATOM 1891 C C . VAL A 1 239 ? 10.005 3.364 1.258 1.00 95.19 239 VAL A C 1
ATOM 1893 O O . VAL A 1 239 ? 9.962 2.594 2.211 1.00 95.19 239 VAL A O 1
ATOM 1896 N N . LYS A 1 240 ? 10.718 4.498 1.289 1.00 96.31 240 LYS A N 1
ATOM 1897 C CA . LYS A 1 240 ? 11.479 4.944 2.467 1.00 96.31 240 LYS A CA 1
ATOM 1898 C C . LYS A 1 240 ? 10.572 5.254 3.655 1.00 96.31 240 LYS A C 1
ATOM 1900 O O . LYS A 1 240 ? 10.867 4.780 4.747 1.00 96.31 240 LYS A O 1
ATOM 1905 N N . ASP A 1 241 ? 9.479 5.979 3.428 1.00 92.44 241 ASP A N 1
ATOM 1906 C CA . ASP A 1 241 ? 8.526 6.338 4.484 1.00 92.44 241 ASP A CA 1
ATOM 1907 C C . ASP A 1 241 ? 7.898 5.079 5.132 1.00 92.44 241 ASP A C 1
ATOM 1909 O O . ASP A 1 241 ? 7.810 4.978 6.356 1.00 92.44 241 ASP A O 1
ATOM 1913 N N . GLU A 1 242 ? 7.511 4.076 4.332 1.00 90.75 242 GLU A N 1
ATOM 1914 C CA . GLU A 1 242 ? 6.967 2.798 4.837 1.00 90.75 242 GLU A CA 1
ATOM 1915 C C . GLU A 1 242 ? 8.027 1.910 5.499 1.00 90.75 242 GLU A C 1
ATOM 1917 O O . GLU A 1 242 ? 7.776 1.247 6.511 1.00 90.75 242 GLU A O 1
ATOM 1922 N N . ALA A 1 243 ? 9.236 1.891 4.937 1.00 94.25 243 ALA A N 1
ATOM 1923 C CA . ALA A 1 243 ? 10.357 1.165 5.510 1.00 94.25 243 ALA A CA 1
ATOM 1924 C C . ALA A 1 243 ? 10.704 1.713 6.902 1.00 94.25 243 ALA A C 1
ATOM 1926 O O . ALA A 1 243 ? 10.926 0.931 7.828 1.00 94.25 243 ALA A O 1
ATOM 1927 N N . GLU A 1 244 ? 10.678 3.037 7.077 1.00 93.56 244 GLU A N 1
ATOM 1928 C CA . GLU A 1 244 ? 10.920 3.691 8.363 1.00 93.56 244 GLU A CA 1
ATOM 1929 C C . GLU A 1 244 ? 9.863 3.305 9.407 1.00 93.56 244 GLU A C 1
ATOM 1931 O O . GLU A 1 244 ? 10.223 2.953 10.534 1.00 93.56 244 GLU A O 1
ATOM 1936 N N . ALA A 1 245 ? 8.582 3.256 9.022 1.00 88.12 245 ALA A N 1
ATOM 1937 C CA . ALA A 1 245 ? 7.501 2.759 9.882 1.00 88.12 245 ALA A CA 1
ATOM 1938 C C . ALA A 1 245 ? 7.711 1.293 10.319 1.00 88.12 245 ALA A C 1
ATOM 1940 O O . ALA A 1 245 ? 7.287 0.894 11.406 1.00 88.12 245 ALA A O 1
ATOM 1941 N N . SER A 1 246 ? 8.430 0.514 9.506 1.00 87.94 246 SER A N 1
ATOM 1942 C CA . SER A 1 246 ? 8.825 -0.874 9.784 1.00 87.94 246 SER A CA 1
ATOM 1943 C C . SER A 1 246 ? 10.181 -1.001 10.503 1.00 87.94 246 SER A C 1
ATOM 1945 O O . SER A 1 246 ? 10.708 -2.104 10.655 1.00 87.94 246 SER A O 1
ATOM 1947 N N . GLY A 1 247 ? 10.788 0.108 10.940 1.00 91.50 247 GLY A N 1
ATOM 1948 C CA . GLY A 1 247 ? 12.086 0.116 11.627 1.00 91.50 247 GLY A CA 1
ATOM 1949 C C . GLY A 1 247 ? 13.295 -0.113 10.709 1.00 91.50 247 GLY A C 1
ATOM 1950 O O . GLY A 1 247 ? 14.379 -0.488 11.173 1.00 91.50 247 GLY A O 1
ATOM 1951 N N . ILE A 1 248 ? 13.134 0.093 9.402 1.00 95.50 248 ILE A N 1
ATOM 1952 C CA . ILE A 1 248 ? 14.190 -0.017 8.395 1.00 95.50 248 ILE A CA 1
ATOM 1953 C C . ILE A 1 248 ? 14.652 1.394 8.025 1.00 95.50 248 ILE A C 1
ATOM 1955 O O . ILE A 1 248 ? 13.867 2.237 7.608 1.00 95.50 248 ILE A O 1
ATOM 1959 N N . SER A 1 249 ? 15.948 1.668 8.168 1.00 96.38 249 SER A N 1
ATOM 1960 C CA . SER A 1 249 ? 16.485 2.997 7.877 1.00 96.38 249 SER A CA 1
ATOM 1961 C C . SER A 1 249 ? 16.492 3.297 6.376 1.00 96.38 249 SER A C 1
ATOM 1963 O O . SER A 1 249 ? 16.783 2.422 5.558 1.00 96.38 249 SER A O 1
ATOM 1965 N N . ALA A 1 250 ? 16.283 4.565 6.011 1.00 96.12 250 ALA A N 1
ATOM 1966 C CA . ALA A 1 250 ? 16.347 5.017 4.619 1.00 96.12 250 ALA A CA 1
ATOM 1967 C C . ALA A 1 250 ? 17.674 4.648 3.922 1.00 96.12 250 ALA A C 1
ATOM 1969 O O . ALA A 1 250 ? 17.668 4.282 2.750 1.00 96.12 250 ALA A O 1
ATOM 1970 N N . GLY A 1 251 ? 18.798 4.665 4.651 1.00 96.38 251 GLY A N 1
ATOM 1971 C CA . GLY A 1 251 ? 20.098 4.244 4.116 1.00 96.38 251 GLY A CA 1
ATOM 1972 C C . GLY A 1 251 ? 20.154 2.756 3.748 1.00 96.38 251 GLY A C 1
ATOM 1973 O O . GLY A 1 251 ? 20.761 2.400 2.743 1.00 96.38 251 GLY A O 1
ATOM 1974 N N . PHE A 1 252 ? 19.467 1.890 4.502 1.00 96.31 252 PHE A N 1
ATOM 1975 C CA . PHE A 1 252 ? 19.345 0.474 4.145 1.00 96.31 252 PHE A CA 1
ATOM 1976 C C . PHE A 1 252 ? 18.469 0.285 2.900 1.00 96.31 252 PHE A C 1
ATOM 1978 O O . PHE A 1 252 ? 18.761 -0.578 2.077 1.00 96.31 252 PHE A O 1
ATOM 1985 N N . VAL A 1 253 ? 17.422 1.103 2.734 1.00 97.06 253 VAL A N 1
ATOM 1986 C CA . VAL A 1 253 ? 16.590 1.104 1.518 1.00 97.06 253 VAL A CA 1
ATOM 1987 C C . VAL A 1 253 ? 17.416 1.497 0.294 1.00 97.06 253 VAL A C 1
ATOM 1989 O O . VAL A 1 253 ? 17.329 0.829 -0.732 1.00 97.06 253 VAL A O 1
ATOM 1992 N N . ASP A 1 254 ? 18.246 2.539 0.395 1.00 96.88 254 ASP A N 1
ATOM 1993 C CA . ASP A 1 254 ? 19.121 2.966 -0.703 1.00 96.88 254 ASP A CA 1
ATOM 1994 C C . ASP A 1 254 ? 20.125 1.869 -1.093 1.00 96.88 254 ASP A C 1
ATOM 1996 O O . ASP A 1 254 ? 20.246 1.541 -2.276 1.00 96.88 254 ASP A O 1
ATOM 2000 N N . GLU A 1 255 ? 20.777 1.246 -0.105 1.00 95.62 255 GLU A N 1
ATOM 2001 C CA . GLU A 1 255 ? 21.697 0.120 -0.316 1.00 95.62 255 GLU A CA 1
ATOM 2002 C C . GLU A 1 255 ? 20.988 -1.082 -0.959 1.00 95.62 255 GLU A C 1
ATOM 2004 O O . GLU A 1 255 ? 21.513 -1.704 -1.885 1.00 95.62 255 GLU A O 1
ATOM 2009 N N . PHE A 1 256 ? 19.780 -1.404 -0.489 1.00 95.62 256 PHE A N 1
ATOM 2010 C CA . PHE A 1 256 ? 18.946 -2.465 -1.044 1.00 95.62 256 PHE A CA 1
ATOM 2011 C C . PHE A 1 256 ? 18.602 -2.201 -2.513 1.00 95.62 256 PHE A C 1
ATOM 2013 O O . PHE A 1 256 ? 18.792 -3.081 -3.352 1.00 95.62 256 PHE A O 1
ATOM 2020 N N . VAL A 1 257 ? 18.148 -0.988 -2.838 1.00 96.12 257 VAL A N 1
ATOM 2021 C CA . VAL A 1 257 ? 17.781 -0.604 -4.207 1.00 96.12 257 VAL A CA 1
ATOM 2022 C C . VAL A 1 257 ? 18.989 -0.636 -5.133 1.00 96.12 257 VAL A C 1
ATOM 2024 O O . VAL A 1 257 ? 18.884 -1.138 -6.251 1.00 96.12 257 VAL A O 1
ATOM 2027 N N . GLU A 1 258 ? 20.143 -0.138 -4.688 1.00 95.38 258 GLU A N 1
ATOM 2028 C CA . GLU A 1 258 ? 21.373 -0.190 -5.477 1.00 95.38 258 GLU A CA 1
ATOM 2029 C C . GLU A 1 258 ? 21.831 -1.636 -5.721 1.00 95.38 258 GLU A C 1
ATOM 2031 O O . GLU A 1 258 ? 22.166 -1.999 -6.852 1.00 95.38 258 GLU A O 1
ATOM 2036 N N . ARG A 1 259 ? 21.811 -2.477 -4.678 1.00 94.06 259 ARG A N 1
ATOM 2037 C CA . ARG A 1 259 ? 22.193 -3.891 -4.766 1.00 94.06 259 ARG A CA 1
ATOM 2038 C C . ARG A 1 259 ? 21.272 -4.664 -5.703 1.00 94.06 259 ARG A C 1
ATOM 2040 O O . ARG A 1 259 ? 21.753 -5.277 -6.651 1.00 94.06 259 ARG A O 1
ATOM 2047 N N . GLU A 1 260 ? 19.964 -4.637 -5.467 1.00 94.94 260 GLU A N 1
ATOM 2048 C CA . GLU A 1 260 ? 19.010 -5.434 -6.247 1.00 94.94 260 GLU A CA 1
ATOM 2049 C C . GLU A 1 260 ? 18.884 -4.926 -7.688 1.00 94.94 260 GLU A C 1
ATOM 2051 O O . GLU A 1 260 ? 18.657 -5.725 -8.597 1.00 94.94 260 GLU A O 1
ATOM 2056 N N . SER A 1 261 ? 19.095 -3.627 -7.930 1.00 94.88 261 SER A N 1
ATOM 2057 C CA . SER A 1 261 ? 19.176 -3.087 -9.290 1.00 94.88 261 SER A CA 1
ATOM 2058 C C . SER A 1 261 ? 20.409 -3.602 -10.032 1.00 94.88 261 SER A C 1
ATOM 2060 O O . SER A 1 261 ? 20.306 -4.033 -11.181 1.00 94.88 261 SER A O 1
ATOM 2062 N N . ARG A 1 262 ? 21.565 -3.655 -9.359 1.00 93.81 262 ARG A N 1
ATOM 2063 C CA . ARG A 1 262 ? 22.798 -4.234 -9.912 1.00 93.81 262 ARG A CA 1
ATOM 2064 C C . ARG A 1 262 ? 22.666 -5.730 -10.197 1.00 93.81 262 ARG A C 1
ATOM 2066 O O . ARG A 1 262 ? 23.233 -6.217 -11.170 1.00 93.81 262 ARG A O 1
ATOM 2073 N N . GLU A 1 263 ? 21.919 -6.447 -9.362 1.00 92.81 263 GLU A N 1
ATOM 2074 C CA . GLU A 1 263 ? 21.606 -7.870 -9.540 1.00 92.81 263 GLU A CA 1
ATOM 2075 C C . GLU A 1 263 ? 20.489 -8.124 -10.569 1.00 92.81 263 GLU A C 1
ATOM 2077 O O . GLU A 1 263 ? 20.190 -9.278 -10.872 1.00 92.81 263 GLU A O 1
ATOM 2082 N N . GLY A 1 264 ? 19.868 -7.072 -11.116 1.00 94.25 264 GLY A N 1
ATOM 2083 C CA . GLY A 1 264 ? 18.793 -7.179 -12.104 1.00 94.25 264 GLY A CA 1
ATOM 2084 C C . GLY A 1 264 ? 17.458 -7.669 -11.537 1.00 94.25 264 GLY A C 1
ATOM 2085 O O . GLY A 1 264 ? 16.579 -8.045 -12.304 1.00 94.25 264 GLY A O 1
ATOM 2086 N N . ARG A 1 265 ? 17.291 -7.670 -10.211 1.00 94.69 265 ARG A N 1
ATOM 2087 C CA . ARG A 1 265 ? 16.051 -8.062 -9.514 1.00 94.69 265 ARG A CA 1
ATOM 2088 C C . ARG A 1 265 ? 15.096 -6.894 -9.291 1.00 94.69 265 ARG A C 1
ATOM 2090 O O . ARG A 1 265 ? 13.927 -7.101 -8.982 1.00 94.69 265 ARG A O 1
ATOM 2097 N N . LEU A 1 266 ? 15.597 -5.671 -9.444 1.00 95.81 266 LEU A N 1
ATOM 2098 C CA . LEU A 1 266 ? 14.831 -4.442 -9.311 1.00 95.81 266 LEU A CA 1
ATOM 2099 C C . LEU A 1 266 ? 15.063 -3.548 -10.535 1.00 95.81 266 LEU A C 1
ATOM 2101 O O . LEU A 1 266 ? 16.197 -3.201 -10.866 1.00 95.81 266 LEU A O 1
ATOM 2105 N N . LEU A 1 267 ? 13.987 -3.141 -11.196 1.00 95.25 267 LEU A N 1
ATOM 2106 C CA . LEU A 1 267 ? 14.003 -2.126 -12.240 1.00 95.25 267 LEU A CA 1
ATOM 2107 C C . LEU A 1 267 ? 13.868 -0.750 -11.593 1.00 95.25 267 LEU A C 1
ATOM 2109 O O . LEU A 1 267 ? 12.926 -0.492 -10.847 1.00 95.25 267 LEU A O 1
ATOM 2113 N N . THR A 1 268 ? 14.793 0.154 -11.898 1.00 95.31 268 THR A N 1
ATOM 2114 C CA . THR A 1 268 ? 14.728 1.545 -11.439 1.00 95.31 268 THR A CA 1
ATOM 2115 C C . THR A 1 268 ? 14.588 2.472 -12.634 1.00 95.31 268 THR A C 1
ATOM 2117 O O . THR A 1 268 ? 15.380 2.372 -13.570 1.00 95.31 268 THR A O 1
ATOM 2120 N N . HIS A 1 269 ? 13.626 3.386 -12.595 1.00 94.06 269 HIS A N 1
ATOM 2121 C CA . HIS A 1 269 ? 13.456 4.426 -13.608 1.00 94.06 269 HIS A CA 1
ATOM 2122 C C . HIS A 1 269 ? 13.220 5.779 -12.942 1.00 94.06 269 HIS A C 1
ATOM 2124 O O . HIS A 1 269 ? 12.793 5.852 -11.793 1.00 94.06 269 HIS A O 1
ATOM 2130 N N . GLU A 1 270 ? 13.541 6.854 -13.650 1.00 93.50 270 GLU A N 1
ATOM 2131 C CA . GLU A 1 270 ? 13.302 8.217 -13.186 1.00 93.50 270 GLU A CA 1
ATOM 2132 C C . GLU A 1 270 ? 12.116 8.795 -13.957 1.00 93.50 270 GLU A C 1
ATOM 2134 O O . GLU A 1 270 ? 12.102 8.779 -15.190 1.00 93.50 270 GLU A O 1
ATOM 2139 N N . LYS A 1 271 ? 11.109 9.281 -13.233 1.00 88.44 271 LYS A N 1
ATOM 2140 C CA . LYS A 1 271 ? 9.921 9.911 -13.800 1.00 88.44 271 LYS A CA 1
ATOM 2141 C C . LYS A 1 271 ? 9.663 11.223 -13.083 1.00 88.44 271 LYS A C 1
ATOM 2143 O O . LYS A 1 271 ? 9.559 11.251 -11.867 1.00 88.44 271 LYS A O 1
ATOM 2148 N N . GLU A 1 272 ? 9.569 12.310 -13.847 1.00 88.69 272 GLU A N 1
ATOM 2149 C CA . GLU A 1 272 ? 9.301 13.656 -13.309 1.00 88.69 272 GLU A CA 1
ATOM 2150 C C . GLU A 1 272 ? 10.315 14.105 -12.231 1.00 88.69 272 GLU A C 1
ATOM 2152 O O . GLU A 1 272 ? 10.006 14.925 -11.374 1.00 88.69 272 GLU A O 1
ATOM 2157 N N . GLY A 1 273 ? 11.551 13.587 -12.290 1.00 90.94 273 GLY A N 1
ATOM 2158 C CA . GLY A 1 273 ? 12.599 13.846 -11.293 1.00 90.94 273 GLY A CA 1
ATOM 2159 C C . GLY A 1 273 ? 12.478 13.003 -10.018 1.00 90.94 273 GLY A C 1
ATOM 2160 O O . GLY A 1 273 ? 13.259 13.183 -9.084 1.00 90.94 273 GLY A O 1
ATOM 2161 N N . GLU A 1 274 ? 11.523 12.074 -9.962 1.00 92.00 274 GLU A N 1
ATOM 2162 C CA . GLU A 1 274 ? 11.371 11.111 -8.877 1.00 92.00 274 GLU A CA 1
ATOM 2163 C C . GLU A 1 274 ? 11.832 9.717 -9.321 1.00 92.00 274 GLU A C 1
ATOM 2165 O O . GLU A 1 274 ? 11.544 9.249 -10.425 1.00 92.00 274 GLU A O 1
ATOM 2170 N N . LYS A 1 275 ? 12.568 9.022 -8.447 1.00 94.12 275 LYS A N 1
ATOM 2171 C CA . LYS A 1 275 ? 13.022 7.651 -8.704 1.00 94.12 275 LYS A CA 1
ATOM 2172 C C . LYS A 1 275 ? 11.911 6.668 -8.341 1.00 94.12 275 LYS A C 1
ATOM 2174 O O . LYS A 1 275 ? 11.455 6.626 -7.197 1.00 94.12 275 LYS A O 1
ATOM 2179 N N . VAL A 1 276 ? 11.520 5.851 -9.304 1.00 95.31 276 VAL A N 1
ATOM 2180 C CA . VAL A 1 276 ? 10.530 4.786 -9.168 1.00 95.31 276 VAL A CA 1
ATOM 2181 C C . VAL A 1 276 ? 11.253 3.443 -9.221 1.00 95.31 276 VAL A C 1
ATOM 2183 O O . VAL A 1 276 ? 12.190 3.251 -10.005 1.00 95.31 276 VAL A O 1
ATOM 2186 N N . VAL A 1 277 ? 10.830 2.510 -8.375 1.00 95.94 277 VAL A N 1
ATOM 2187 C CA . VAL A 1 277 ? 11.360 1.150 -8.304 1.00 95.94 277 VAL A CA 1
ATOM 2188 C C . VAL A 1 277 ? 10.264 0.129 -8.577 1.00 95.94 277 VAL A C 1
ATOM 2190 O O . VAL A 1 277 ? 9.115 0.320 -8.181 1.00 95.94 277 VAL A O 1
ATOM 2193 N N . ARG A 1 278 ? 10.626 -0.952 -9.265 1.00 95.00 278 ARG A N 1
ATOM 2194 C CA . ARG A 1 278 ? 9.738 -2.072 -9.559 1.00 95.00 278 ARG A CA 1
ATOM 2195 C C . ARG A 1 278 ? 10.479 -3.400 -9.423 1.00 95.00 278 ARG A C 1
ATOM 2197 O O . ARG A 1 278 ? 11.643 -3.477 -9.812 1.00 95.00 278 ARG A O 1
ATOM 2204 N N . LEU A 1 279 ? 9.844 -4.442 -8.912 1.00 94.12 279 LEU A N 1
ATOM 2205 C CA . LEU A 1 279 ? 10.394 -5.793 -8.899 1.00 94.12 279 LEU A CA 1
ATOM 2206 C C . LEU A 1 279 ? 10.456 -6.371 -10.317 1.00 94.12 279 LEU A C 1
ATOM 2208 O O . LEU A 1 279 ? 9.561 -6.166 -11.139 1.00 94.12 279 LEU A O 1
ATOM 2212 N N . ASN A 1 280 ? 11.549 -7.076 -10.599 1.00 92.44 280 ASN A N 1
ATOM 2213 C CA . ASN A 1 280 ? 11.768 -7.815 -11.837 1.00 92.44 280 ASN A CA 1
ATOM 2214 C C . ASN A 1 280 ? 11.584 -9.314 -11.561 1.00 92.44 280 ASN A C 1
ATOM 2216 O O . ASN A 1 280 ? 12.565 -10.048 -11.424 1.00 92.44 280 ASN A O 1
ATOM 2220 N N . GLU A 1 281 ? 10.328 -9.724 -11.390 1.00 84.00 281 GLU A N 1
ATOM 2221 C CA . GLU A 1 281 ? 9.912 -11.105 -11.100 1.00 84.00 281 GLU A CA 1
ATOM 2222 C C . GLU A 1 281 ? 9.131 -11.721 -12.267 1.00 84.00 281 GLU A C 1
ATOM 2224 O O . GLU A 1 281 ? 8.402 -10.974 -12.964 1.00 84.00 281 GLU A O 1
#